Protein AF-A0A1E3QE65-F1 (afdb_monomer_lite)

Secondary structure (DSSP, 8-state):
---HHHHHHHTTPPPP-HHHHHHHHHH----S-SS--HHHHHHHHHHHHHHHHHGGG----------------------------------------------------------TTSHHHHHHHHHHHHH-HHHHHHHHHHHHHHHHHHHHHHHHHHHHHHHHHHHHHHHHHHHHHHHHHHHHHHHHHHHHHHHHHHHHHHH---

Organism: NCBI:txid675824

Structure (mmCIF, N/CA/C/O backbone):
data_AF-A0A1E3QE65-F1
#
_entry.id   AF-A0A1E3QE65-F1
#
loop_
_atom_site.group_PDB
_atom_site.id
_atom_site.type_symbol
_atom_site.label_atom_id
_atom_site.label_alt_id
_atom_site.label_comp_id
_atom_site.label_asym_id
_atom_site.label_entity_id
_atom_site.label_seq_id
_atom_site.pdbx_PDB_ins_code
_atom_site.Cartn_x
_atom_site.Cartn_y
_atom_site.Cartn_z
_atom_site.occupancy
_atom_site.B_iso_or_equiv
_atom_site.auth_seq_id
_atom_site.auth_comp_id
_atom_site.auth_asym_id
_atom_site.auth_atom_id
_atom_site.pdbx_PDB_model_num
ATOM 1 N N . MET A 1 1 ? 22.624 -41.142 11.643 1.00 70.62 1 MET A N 1
ATOM 2 C CA . MET A 1 1 ? 21.583 -40.101 11.526 1.00 70.62 1 MET A CA 1
ATOM 3 C C . MET A 1 1 ? 20.412 -40.546 12.375 1.00 70.62 1 MET A C 1
ATOM 5 O O . MET A 1 1 ? 19.988 -41.681 12.196 1.00 70.62 1 MET A O 1
ATOM 9 N N . LEU A 1 2 ? 19.967 -39.717 13.322 1.00 75.19 2 LEU A N 1
ATOM 10 C CA . LEU A 1 2 ? 18.725 -39.966 14.063 1.00 75.19 2 LEU A CA 1
ATOM 11 C C . LEU A 1 2 ? 17.540 -39.867 13.097 1.00 75.19 2 LEU A C 1
ATOM 13 O O . LEU A 1 2 ? 17.583 -39.082 12.146 1.00 75.19 2 LEU A O 1
ATOM 17 N N . SER A 1 3 ? 16.492 -40.654 13.325 1.00 88.56 3 SER A N 1
ATOM 18 C CA . SER A 1 3 ? 15.228 -40.473 12.607 1.00 88.56 3 SER A CA 1
ATOM 19 C C . SER A 1 3 ? 14.601 -39.131 13.001 1.00 88.56 3 SER A C 1
ATOM 21 O O . SER A 1 3 ? 14.705 -38.711 14.153 1.00 88.56 3 SER A O 1
ATOM 23 N N . TYR A 1 4 ? 13.910 -38.454 12.078 1.00 90.00 4 TYR A N 1
ATOM 24 C CA . TYR A 1 4 ? 13.270 -37.157 12.355 1.00 90.00 4 TYR A CA 1
ATOM 25 C C . TYR A 1 4 ? 12.358 -37.204 13.593 1.00 90.00 4 TYR A C 1
ATOM 27 O O . TYR A 1 4 ? 12.364 -36.292 14.415 1.00 90.00 4 TYR A O 1
ATOM 35 N N . ASN A 1 5 ? 11.626 -38.307 13.778 1.00 91.81 5 ASN A N 1
ATOM 36 C CA . ASN A 1 5 ? 10.745 -38.474 14.933 1.00 91.81 5 ASN A CA 1
ATOM 37 C C . ASN A 1 5 ? 11.509 -38.653 16.255 1.00 91.81 5 ASN A C 1
ATOM 39 O O . ASN A 1 5 ? 11.024 -38.197 17.286 1.00 91.81 5 ASN A O 1
ATOM 43 N N . GLU A 1 6 ? 12.695 -39.267 16.237 1.00 92.38 6 GLU A N 1
ATOM 44 C CA . GLU A 1 6 ? 13.554 -39.372 17.427 1.00 92.38 6 GLU A CA 1
ATOM 45 C C . GLU A 1 6 ? 14.066 -37.989 17.837 1.00 92.38 6 GLU A C 1
ATOM 47 O O . GLU A 1 6 ? 13.957 -37.617 19.003 1.00 92.38 6 GLU A O 1
ATOM 52 N N . TYR A 1 7 ? 14.505 -37.186 16.861 1.00 93.00 7 TYR A N 1
ATOM 53 C CA . TYR A 1 7 ? 14.883 -35.789 17.080 1.00 93.00 7 TYR A CA 1
ATOM 54 C C . TYR A 1 7 ? 13.725 -34.958 17.657 1.00 93.00 7 TYR A C 1
ATOM 56 O O . TYR A 1 7 ? 13.926 -34.175 18.586 1.00 93.00 7 TYR A O 1
ATOM 64 N N . CYS A 1 8 ? 12.501 -35.124 17.143 1.00 90.81 8 CYS A N 1
ATOM 65 C CA . CYS A 1 8 ? 11.336 -34.409 17.665 1.00 90.81 8 CYS A CA 1
ATOM 66 C C . CYS A 1 8 ? 11.077 -34.740 19.138 1.00 90.81 8 CY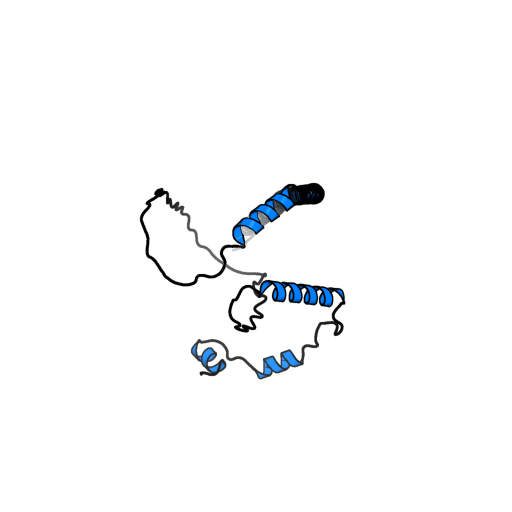S A C 1
ATOM 68 O O . CYS A 1 8 ? 10.881 -33.821 19.931 1.00 90.81 8 CYS A O 1
ATOM 70 N N . ILE A 1 9 ? 11.136 -36.023 19.508 1.00 91.75 9 ILE A N 1
ATOM 71 C CA . ILE A 1 9 ? 10.934 -36.469 20.893 1.00 91.75 9 ILE A CA 1
ATOM 72 C C . ILE A 1 9 ? 12.019 -35.892 21.811 1.00 91.75 9 ILE A C 1
ATOM 74 O O . ILE A 1 9 ? 11.696 -35.372 22.878 1.00 91.75 9 ILE A O 1
ATOM 78 N N . GLU A 1 10 ? 13.285 -35.919 21.385 1.00 93.38 10 GLU A N 1
ATOM 79 C CA . GLU A 1 10 ? 14.416 -35.376 22.152 1.00 93.38 10 GLU A CA 1
ATOM 80 C C . GLU A 1 10 ? 14.290 -33.863 22.404 1.00 93.38 10 GLU A C 1
ATOM 82 O O . GLU A 1 10 ? 14.685 -33.369 23.457 1.00 93.38 10 GLU A O 1
ATOM 87 N N . ASN A 1 11 ? 13.661 -33.130 21.482 1.00 93.94 11 ASN A N 1
ATOM 88 C CA . ASN A 1 11 ? 13.456 -31.682 21.581 1.00 93.94 11 ASN A CA 1
ATOM 89 C C . ASN A 1 11 ? 12.070 -31.289 22.127 1.00 93.94 11 ASN A C 1
ATOM 91 O O . ASN A 1 11 ? 11.652 -30.141 21.970 1.00 93.94 11 ASN A O 1
ATOM 95 N N . GLY A 1 12 ? 11.325 -32.223 22.733 1.00 92.38 12 GLY A N 1
ATOM 96 C CA . GLY A 1 12 ? 10.005 -31.946 23.316 1.00 92.38 12 GLY A CA 1
ATOM 97 C C . GLY A 1 12 ? 8.927 -31.569 22.291 1.00 92.38 12 GLY A C 1
ATOM 98 O O . GLY A 1 12 ? 7.913 -30.969 22.647 1.00 92.38 12 GLY A O 1
ATOM 99 N N . ARG A 1 13 ? 9.135 -31.902 21.013 1.00 92.69 13 ARG A N 1
ATOM 100 C CA . ARG A 1 13 ? 8.167 -31.711 19.928 1.00 92.69 13 ARG A CA 1
ATOM 101 C C . ARG A 1 13 ? 7.339 -32.980 19.731 1.00 92.69 13 ARG A C 1
ATOM 103 O O . ARG A 1 13 ? 7.802 -34.095 19.963 1.00 92.69 13 ARG A O 1
ATOM 110 N N . ALA A 1 14 ? 6.106 -32.820 19.258 1.00 90.81 14 ALA A N 1
ATOM 111 C CA . ALA A 1 14 ? 5.259 -33.957 18.912 1.00 90.81 14 ALA A CA 1
ATOM 112 C C . ALA A 1 14 ? 5.860 -34.760 17.742 1.00 90.81 14 ALA A C 1
ATOM 114 O O . ALA A 1 14 ? 6.360 -34.188 16.772 1.00 90.81 14 ALA A O 1
ATOM 115 N N . SER A 1 15 ? 5.786 -36.091 17.829 1.00 92.31 15 SER A N 1
ATOM 116 C CA . SER A 1 15 ? 6.186 -36.990 16.740 1.00 92.31 15 SER A CA 1
ATOM 117 C C . SER A 1 15 ? 5.264 -36.819 15.529 1.00 92.31 15 SER A C 1
ATOM 119 O O . SER A 1 15 ? 4.054 -36.626 15.674 1.00 92.31 15 SER A O 1
ATOM 121 N N . ARG A 1 16 ? 5.827 -36.898 14.321 1.00 91.75 16 ARG A N 1
ATOM 122 C CA . ARG A 1 16 ? 5.101 -36.689 13.068 1.00 91.75 16 ARG A CA 1
ATOM 123 C C . ARG A 1 16 ? 4.447 -37.997 12.611 1.00 91.75 16 ARG A C 1
ATOM 125 O O . ARG A 1 16 ? 5.131 -38.991 12.358 1.00 91.75 16 ARG A O 1
ATOM 132 N N . ASP A 1 17 ? 3.120 -37.988 12.459 1.00 92.75 17 ASP A N 1
ATOM 133 C CA . ASP A 1 17 ? 2.362 -39.121 11.913 1.00 92.75 17 ASP A CA 1
ATOM 134 C C . ASP A 1 17 ? 2.485 -39.175 10.381 1.00 92.75 17 ASP A C 1
ATOM 136 O O . ASP A 1 17 ? 1.739 -38.538 9.630 1.00 92.75 17 ASP A O 1
ATOM 140 N N . VAL A 1 18 ? 3.450 -39.965 9.913 1.00 91.31 18 VAL A N 1
ATOM 141 C CA . VAL A 1 18 ? 3.716 -40.176 8.483 1.00 91.31 18 VAL A CA 1
ATOM 142 C C . VAL A 1 18 ? 2.508 -40.795 7.771 1.00 91.31 18 VAL A C 1
ATOM 144 O O . VAL A 1 18 ? 2.236 -40.458 6.617 1.00 91.31 18 VAL A O 1
ATOM 147 N N . ALA A 1 19 ? 1.753 -41.671 8.443 1.00 89.00 19 ALA A N 1
ATOM 148 C CA . ALA A 1 19 ? 0.582 -42.309 7.851 1.00 89.00 19 ALA A CA 1
ATOM 149 C C . ALA A 1 19 ? -0.562 -41.303 7.673 1.00 89.00 19 ALA A C 1
ATOM 151 O O . ALA A 1 19 ? -1.211 -41.290 6.624 1.00 89.00 19 ALA A O 1
ATOM 152 N N . GLY A 1 20 ? -0.769 -40.426 8.658 1.00 89.75 20 GLY A N 1
ATOM 153 C CA . GLY A 1 20 ? -1.717 -39.317 8.584 1.00 89.75 20 GLY A CA 1
ATOM 154 C C . GLY A 1 20 ? -1.387 -38.336 7.459 1.00 89.75 20 GLY A C 1
ATOM 155 O O . GLY A 1 20 ? -2.272 -37.968 6.687 1.00 89.75 20 GLY A O 1
ATOM 156 N N . ILE A 1 21 ? -0.113 -37.974 7.298 1.00 88.88 21 ILE A N 1
ATOM 157 C CA . ILE A 1 21 ? 0.335 -37.085 6.213 1.00 88.88 21 ILE A CA 1
ATOM 158 C C . ILE A 1 21 ? 0.123 -37.732 4.852 1.00 88.88 21 ILE A C 1
ATOM 160 O O . ILE A 1 21 ? -0.454 -37.105 3.968 1.00 88.88 21 ILE A O 1
ATOM 164 N N . ARG A 1 22 ? 0.525 -38.996 4.686 1.00 90.94 22 ARG A N 1
ATOM 165 C CA . ARG A 1 22 ? 0.323 -39.717 3.425 1.00 90.94 22 ARG A CA 1
ATOM 166 C C . ARG A 1 22 ? -1.162 -39.834 3.083 1.00 90.94 22 ARG A C 1
ATOM 168 O O . ARG A 1 22 ? -1.534 -39.688 1.925 1.00 90.94 22 ARG A O 1
ATOM 175 N N . ARG A 1 23 ? -2.022 -40.054 4.083 1.00 90.75 23 ARG A N 1
ATOM 176 C CA . ARG A 1 23 ? -3.477 -40.095 3.893 1.00 90.75 23 ARG A CA 1
ATOM 177 C C . ARG A 1 23 ? -4.031 -38.741 3.448 1.00 90.75 23 ARG A C 1
ATOM 179 O O . ARG A 1 23 ? -4.814 -38.719 2.509 1.00 90.75 23 ARG A O 1
ATOM 186 N N . LYS A 1 24 ? -3.607 -37.640 4.083 1.00 89.31 24 LYS A N 1
ATOM 187 C CA . LYS A 1 24 ? -4.000 -36.276 3.691 1.00 89.31 24 LYS A CA 1
ATOM 188 C C . LYS A 1 24 ? -3.543 -35.950 2.271 1.00 89.31 24 LYS A C 1
ATOM 190 O O . LYS A 1 24 ? -4.356 -35.516 1.468 1.00 89.31 24 LYS A O 1
ATOM 195 N N . PHE A 1 25 ? -2.285 -36.240 1.947 1.00 89.62 25 PHE A N 1
ATOM 196 C CA . PHE A 1 25 ? -1.727 -36.018 0.615 1.00 89.62 25 PHE A CA 1
ATOM 197 C C . PHE A 1 25 ? -2.495 -36.794 -0.462 1.00 89.62 25 PHE A C 1
ATOM 199 O O . PHE A 1 25 ? -2.915 -36.217 -1.453 1.00 89.62 25 PHE A O 1
ATOM 206 N N . ASN A 1 26 ? -2.776 -38.077 -0.222 1.00 87.44 26 ASN A N 1
ATOM 207 C CA . ASN A 1 26 ? -3.539 -38.899 -1.164 1.00 87.44 26 ASN A CA 1
ATOM 208 C C . ASN A 1 26 ? -5.026 -38.514 -1.255 1.00 87.44 26 ASN A C 1
ATOM 210 O O . ASN A 1 26 ? -5.691 -38.927 -2.199 1.00 87.44 26 ASN A O 1
ATOM 214 N N . SER A 1 27 ? -5.566 -37.797 -0.264 1.00 87.31 27 SER A N 1
ATOM 215 C CA . SER A 1 27 ? -6.953 -37.311 -0.284 1.00 87.31 27 SER A CA 1
ATOM 216 C C . SER A 1 27 ? -7.120 -35.966 -0.985 1.00 87.31 27 SER A C 1
ATOM 218 O O . SER A 1 27 ? -8.249 -35.573 -1.262 1.00 87.31 27 SER A O 1
ATOM 220 N N . LEU A 1 28 ? -6.022 -35.253 -1.243 1.00 85.06 28 LEU A N 1
ATOM 221 C CA . LEU A 1 28 ? -6.062 -34.010 -1.996 1.00 85.06 28 LEU A CA 1
ATOM 222 C C . LEU A 1 28 ? -6.128 -34.356 -3.480 1.00 85.06 28 LEU A C 1
ATOM 224 O O . LEU A 1 28 ? -5.181 -34.889 -4.058 1.00 85.06 28 LEU A O 1
ATOM 228 N N . GLU A 1 29 ? -7.265 -34.055 -4.096 1.00 80.31 29 GLU A N 1
ATOM 229 C CA . GLU A 1 29 ? -7.333 -33.973 -5.547 1.00 80.31 29 GLU A CA 1
ATOM 230 C C . GLU A 1 29 ? -6.478 -32.778 -5.996 1.00 80.31 29 GLU A C 1
ATOM 232 O O . GLU A 1 29 ? -6.471 -31.752 -5.308 1.00 80.31 29 GLU A O 1
ATOM 237 N N . PRO A 1 30 ? -5.732 -32.875 -7.109 1.00 80.12 30 PRO A N 1
ATOM 238 C CA . PRO A 1 30 ? -4.992 -31.735 -7.626 1.00 80.12 30 PRO A CA 1
ATOM 239 C C . PRO A 1 30 ? -5.983 -30.598 -7.885 1.00 80.12 30 PRO A C 1
ATOM 241 O O . PRO A 1 30 ? -6.807 -30.686 -8.790 1.00 80.12 30 PRO A O 1
ATOM 244 N N . THR A 1 31 ? -5.915 -29.524 -7.101 1.00 76.75 31 THR A N 1
ATOM 245 C CA . THR A 1 31 ? -6.847 -28.384 -7.179 1.00 76.75 31 THR A CA 1
ATOM 246 C C . THR A 1 31 ? -6.655 -27.536 -8.448 1.00 76.75 31 THR A C 1
ATOM 248 O O . THR A 1 31 ? -7.169 -26.425 -8.545 1.00 76.75 31 THR A O 1
ATOM 251 N N . GLY A 1 32 ? -5.881 -28.028 -9.417 1.00 78.56 32 GLY A N 1
ATOM 252 C CA . GLY A 1 32 ? -5.520 -27.330 -10.641 1.00 78.56 32 GLY A CA 1
ATOM 253 C C . GLY A 1 32 ? -6.120 -27.987 -11.877 1.00 78.56 32 GLY A C 1
ATOM 254 O O . GLY A 1 32 ? -6.244 -29.208 -11.959 1.00 78.56 32 GLY A O 1
ATOM 255 N N . ASP A 1 33 ? -6.444 -27.162 -12.871 1.00 75.31 33 ASP A N 1
ATOM 256 C CA . ASP A 1 33 ? -6.704 -27.631 -14.230 1.00 75.31 33 ASP A CA 1
ATOM 257 C C . ASP A 1 33 ? -5.462 -28.404 -14.729 1.00 75.31 33 ASP A C 1
ATOM 259 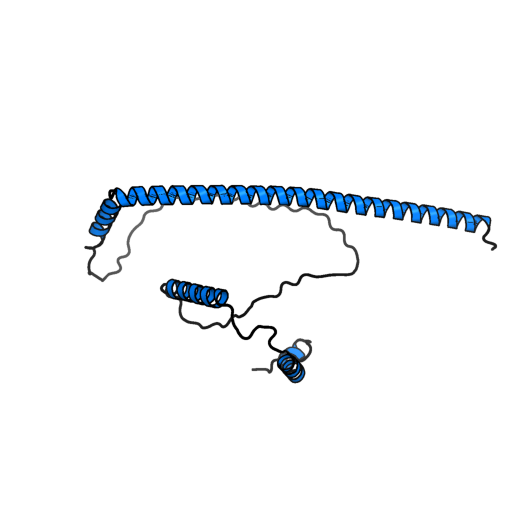O O . ASP A 1 33 ? -4.352 -27.857 -14.685 1.00 75.31 33 ASP A O 1
ATOM 263 N N . PRO A 1 34 ? -5.596 -29.662 -15.201 1.00 76.50 34 PRO A N 1
ATOM 264 C CA . PRO A 1 34 ? -4.469 -30.411 -15.766 1.00 76.50 34 PRO A CA 1
ATOM 265 C C . PRO A 1 34 ? -3.859 -29.707 -16.986 1.00 76.50 34 PRO A C 1
ATOM 267 O O . PRO A 1 34 ? -2.726 -29.986 -17.390 1.00 76.50 34 PRO A O 1
ATOM 270 N N . THR A 1 35 ? -4.606 -28.788 -17.592 1.00 87.38 35 THR A N 1
ATOM 271 C CA . THR A 1 35 ? -4.182 -28.017 -18.746 1.00 87.38 35 THR A CA 1
ATOM 272 C C . THR A 1 35 ? -3.577 -26.697 -18.294 1.00 87.38 35 THR A C 1
ATOM 274 O O . THR A 1 35 ? -4.265 -25.718 -18.029 1.00 87.38 35 THR A O 1
ATOM 277 N N . CYS A 1 36 ? -2.247 -26.637 -18.266 1.00 85.62 36 CYS A N 1
ATOM 278 C CA . CYS A 1 36 ? -1.536 -25.387 -18.014 1.00 85.62 36 CYS A CA 1
ATOM 279 C C . CYS A 1 36 ? -1.878 -24.337 -19.105 1.00 85.62 36 CYS A C 1
ATOM 281 O O . CYS A 1 36 ? -1.645 -24.620 -20.293 1.00 85.62 36 CYS A O 1
ATOM 283 N N . PRO A 1 37 ? -2.396 -23.143 -18.739 1.00 92.31 37 PRO A N 1
ATOM 284 C CA . PRO A 1 37 ? -2.755 -22.098 -19.693 1.00 92.31 37 PRO A CA 1
ATOM 285 C C . PRO A 1 37 ? -1.576 -21.696 -20.594 1.00 92.31 37 PRO A C 1
ATOM 287 O O . PRO A 1 37 ? -0.425 -21.666 -20.144 1.00 92.31 37 PRO A O 1
ATOM 290 N N . PRO A 1 38 ? -1.825 -21.333 -21.866 1.00 91.19 38 PRO A N 1
ATOM 291 C CA . PRO A 1 38 ? -0.761 -21.006 -22.819 1.00 91.19 38 PRO A CA 1
ATOM 292 C C . PRO A 1 38 ? 0.065 -19.781 -22.399 1.00 91.19 38 PRO A C 1
ATOM 294 O O . PRO A 1 38 ? 1.223 -19.647 -22.788 1.00 91.19 38 PRO A O 1
ATOM 297 N N . GLU A 1 39 ? -0.505 -18.882 -21.598 1.00 89.88 39 GLU A N 1
ATOM 298 C CA . GLU A 1 39 ? 0.202 -17.735 -21.022 1.00 89.88 39 GLU A CA 1
ATOM 299 C C . GLU A 1 39 ? 1.248 -18.167 -19.994 1.00 89.88 39 GLU A C 1
ATOM 301 O O . GLU A 1 39 ? 2.394 -17.734 -20.076 1.00 89.88 39 GLU A O 1
ATOM 306 N N . VAL A 1 40 ? 0.896 -19.099 -19.104 1.00 90.31 40 VAL A N 1
ATOM 307 C CA . VAL A 1 40 ? 1.803 -19.633 -18.080 1.00 90.31 40 VAL A CA 1
ATOM 308 C C . VAL A 1 40 ? 2.945 -20.422 -18.722 1.00 90.31 40 VAL A C 1
ATOM 310 O O . VAL A 1 40 ? 4.099 -20.266 -18.327 1.00 90.31 40 VAL A O 1
ATOM 313 N N . LYS A 1 41 ? 2.660 -21.210 -19.771 1.00 92.94 41 LYS A N 1
ATOM 314 C CA . LYS A 1 41 ? 3.702 -21.917 -20.539 1.00 92.94 41 LYS A CA 1
ATOM 315 C C . LYS A 1 41 ? 4.710 -20.951 -21.159 1.00 92.94 41 LYS A C 1
ATOM 317 O O . LYS A 1 41 ? 5.911 -21.148 -20.999 1.00 92.94 41 LYS A O 1
ATOM 322 N N . ARG A 1 42 ? 4.221 -19.891 -21.815 1.00 92.31 42 ARG A N 1
ATOM 323 C CA . ARG A 1 42 ? 5.072 -18.858 -22.429 1.00 92.31 42 ARG A CA 1
ATOM 324 C C . ARG A 1 42 ? 5.892 -18.096 -21.391 1.00 92.31 42 ARG A C 1
ATOM 326 O O . ARG A 1 42 ? 7.069 -17.849 -21.623 1.00 92.31 42 ARG A O 1
ATOM 333 N N . ALA A 1 43 ? 5.296 -17.759 -20.249 1.00 92.44 43 ALA A N 1
ATOM 334 C CA . ALA A 1 43 ? 6.004 -17.099 -19.156 1.00 92.44 43 ALA A CA 1
ATOM 335 C C . ALA A 1 43 ? 7.134 -17.982 -18.605 1.00 92.44 43 ALA A C 1
ATOM 337 O O . ALA A 1 43 ? 8.265 -17.522 -18.496 1.00 92.44 43 ALA A O 1
ATOM 338 N N . LYS A 1 44 ? 6.861 -19.269 -18.346 1.00 92.44 44 LYS A N 1
ATOM 339 C CA . LYS A 1 44 ? 7.870 -20.218 -17.852 1.00 92.44 44 LYS A CA 1
ATOM 340 C C . LYS A 1 44 ? 9.005 -20.433 -18.856 1.00 92.44 44 LYS A C 1
ATOM 342 O O . LYS A 1 44 ? 10.166 -20.515 -18.466 1.00 92.44 44 LYS A O 1
ATOM 347 N N . GLU A 1 45 ? 8.684 -20.492 -20.146 1.00 95.25 45 GLU A N 1
ATOM 348 C CA . GLU A 1 45 ? 9.682 -20.581 -21.214 1.00 95.25 45 GLU A CA 1
ATOM 349 C C . GLU A 1 45 ? 10.562 -19.325 -21.285 1.00 95.25 45 GLU A C 1
ATOM 351 O O . GLU A 1 45 ? 11.784 -19.442 -21.372 1.00 95.25 45 GLU A O 1
ATOM 356 N N . ALA A 1 46 ? 9.967 -18.134 -21.169 1.00 92.00 46 ALA A N 1
ATOM 357 C CA . ALA A 1 46 ? 10.707 -16.877 -21.103 1.00 92.00 46 ALA A CA 1
ATOM 358 C C . ALA A 1 46 ? 11.624 -16.808 -19.872 1.00 92.00 46 ALA A C 1
ATOM 360 O O . ALA A 1 46 ? 12.794 -16.461 -20.013 1.00 92.00 46 ALA A O 1
ATOM 361 N N . SER A 1 47 ? 11.134 -17.196 -18.691 1.00 88.69 47 SER A N 1
ATOM 362 C CA . SER A 1 47 ? 11.949 -17.282 -17.474 1.00 88.69 47 SER A CA 1
ATOM 363 C C . SER A 1 47 ? 13.140 -18.218 -17.654 1.00 88.69 47 SER A C 1
ATOM 365 O O . SER A 1 47 ? 14.253 -17.834 -17.315 1.00 88.69 47 SER A O 1
ATOM 367 N N . ARG A 1 48 ? 12.941 -19.398 -18.258 1.00 89.69 48 ARG A N 1
ATOM 368 C CA . ARG A 1 48 ? 14.038 -20.340 -18.529 1.00 89.69 48 ARG A CA 1
ATOM 369 C C . ARG A 1 48 ? 15.099 -19.736 -19.448 1.00 89.69 48 ARG A C 1
ATOM 371 O O . ARG A 1 48 ? 16.279 -19.862 -19.154 1.00 89.69 48 ARG A O 1
ATOM 378 N N . MET A 1 49 ? 14.689 -19.062 -20.525 1.00 89.88 49 MET A N 1
ATOM 379 C CA . MET A 1 49 ? 15.630 -18.395 -21.436 1.00 89.88 49 MET A CA 1
ATOM 380 C C . MET A 1 49 ? 16.427 -17.292 -20.733 1.00 89.88 49 MET A C 1
ATOM 382 O O . MET A 1 49 ? 17.607 -17.113 -21.020 1.00 89.88 49 MET A O 1
ATOM 386 N N . ILE A 1 50 ? 15.798 -16.563 -19.806 1.00 85.62 50 ILE A N 1
ATOM 387 C CA . ILE A 1 50 ? 16.482 -15.551 -18.998 1.00 85.62 50 ILE A CA 1
ATOM 388 C C . ILE A 1 50 ? 17.518 -16.220 -18.096 1.00 85.62 50 ILE A C 1
ATOM 390 O O . ILE A 1 50 ? 18.681 -15.839 -18.170 1.00 85.62 50 ILE A O 1
ATOM 394 N N . THR A 1 51 ? 17.137 -17.228 -17.308 1.00 81.88 51 THR A N 1
ATOM 395 C CA . THR A 1 51 ? 18.063 -17.932 -16.406 1.00 81.88 51 THR A CA 1
ATOM 396 C C . THR A 1 51 ? 19.246 -18.529 -17.169 1.00 81.88 51 THR A C 1
ATOM 398 O O . THR A 1 51 ? 20.389 -18.247 -16.830 1.00 81.88 51 THR A O 1
ATOM 401 N N . GLU A 1 52 ? 18.989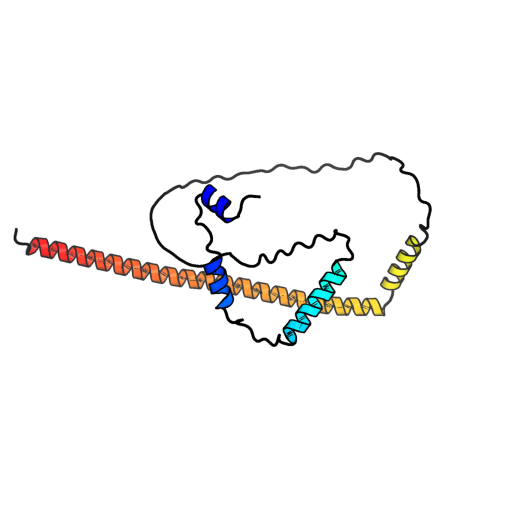 -19.223 -18.282 1.00 82.06 52 GLU A N 1
ATOM 402 C CA . GLU A 1 52 ? 20.037 -19.799 -19.138 1.00 82.06 52 GLU A CA 1
ATOM 403 C C . GLU A 1 52 ? 20.980 -18.726 -19.711 1.00 82.06 52 GLU A C 1
ATOM 405 O O . GLU A 1 52 ? 22.190 -18.923 -19.792 1.00 82.06 52 GLU A O 1
ATOM 410 N N . SER A 1 53 ? 20.446 -17.558 -20.082 1.00 76.12 53 SER A N 1
ATOM 411 C CA . SER A 1 53 ? 21.268 -16.447 -20.574 1.00 76.12 53 SER A CA 1
ATOM 412 C C . SER A 1 53 ? 22.085 -15.750 -19.478 1.00 76.12 53 SER A C 1
ATOM 414 O O . SER A 1 53 ? 23.114 -15.142 -19.776 1.00 76.12 53 SER A O 1
ATOM 416 N N . VAL A 1 54 ? 21.638 -15.828 -18.222 1.00 69.69 54 VAL A N 1
ATOM 417 C CA . VAL A 1 54 ? 22.280 -15.197 -17.059 1.00 69.69 54 VAL A CA 1
ATOM 418 C C . VAL A 1 54 ? 23.366 -16.102 -16.460 1.00 69.69 54 VAL A C 1
ATOM 420 O O . VAL A 1 54 ? 24.365 -15.585 -15.961 1.00 69.69 54 VAL A O 1
ATOM 423 N N . ASP A 1 55 ? 23.260 -17.422 -16.624 1.00 58.03 55 ASP A N 1
ATOM 424 C CA . ASP A 1 55 ? 24.237 -18.412 -16.138 1.00 58.03 55 ASP A CA 1
ATOM 425 C C . ASP A 1 55 ? 25.581 -18.440 -16.886 1.00 58.03 55 ASP A C 1
ATOM 427 O O . ASP A 1 55 ? 26.499 -19.178 -16.531 1.00 58.03 55 ASP A O 1
ATOM 431 N N . PHE A 1 56 ? 25.797 -17.555 -17.862 1.00 55.09 56 PHE A N 1
ATOM 432 C CA . PHE A 1 56 ? 27.109 -17.395 -18.505 1.00 55.09 56 PHE A CA 1
ATOM 433 C C . PHE A 1 56 ? 28.168 -16.709 -17.603 1.00 55.09 56 PHE A C 1
ATOM 435 O O . PHE A 1 56 ? 29.252 -16.339 -18.062 1.00 55.09 56 PHE A O 1
ATOM 442 N N . GLY A 1 57 ? 27.859 -16.533 -16.315 1.00 54.75 57 GLY A N 1
ATOM 443 C CA . GLY A 1 57 ? 28.669 -15.875 -15.294 1.00 54.75 57 GLY A CA 1
ATOM 444 C C . GLY A 1 57 ? 29.155 -16.783 -14.161 1.00 54.75 57 GLY A C 1
ATOM 445 O O . GLY A 1 57 ? 29.288 -16.288 -13.052 1.00 54.75 57 GLY A O 1
ATOM 446 N N . GLY A 1 58 ? 29.427 -18.068 -14.413 1.00 56.91 58 GLY A N 1
ATOM 447 C CA . GLY A 1 58 ? 30.347 -18.888 -13.608 1.00 56.91 58 GLY A CA 1
ATOM 448 C C . GLY A 1 58 ? 30.156 -18.850 -12.088 1.00 56.91 58 GLY A C 1
ATOM 449 O O . GLY A 1 58 ? 31.079 -18.462 -11.369 1.00 56.91 58 GLY A O 1
ATOM 450 N N . LEU A 1 59 ? 29.005 -19.307 -11.603 1.00 52.78 59 LEU A N 1
ATOM 451 C CA . LEU A 1 59 ? 28.908 -19.864 -10.259 1.00 52.78 59 LEU A CA 1
ATOM 452 C C . LEU A 1 59 ? 28.495 -21.323 -10.383 1.00 52.78 59 LEU A C 1
ATOM 454 O O . LEU A 1 59 ? 27.582 -21.669 -11.120 1.00 52.78 59 LEU A O 1
ATOM 458 N N . ASP A 1 60 ? 29.309 -22.141 -9.738 1.00 47.59 60 ASP A N 1
ATOM 459 C CA . ASP A 1 60 ? 29.312 -23.589 -9.780 1.00 47.59 60 ASP A CA 1
ATOM 460 C C . ASP A 1 60 ? 27.942 -24.158 -9.402 1.00 47.59 60 ASP A C 1
ATOM 462 O O . ASP A 1 60 ? 27.303 -23.722 -8.443 1.00 47.59 60 ASP A O 1
ATOM 466 N N . ASP A 1 61 ? 27.560 -25.140 -10.200 1.00 53.94 61 ASP A N 1
ATOM 467 C CA . ASP A 1 61 ? 26.372 -25.973 -10.165 1.00 53.94 61 ASP A CA 1
ATOM 468 C C . ASP A 1 61 ? 26.258 -26.679 -8.799 1.00 53.94 61 ASP A C 1
ATOM 470 O O . ASP A 1 61 ? 26.919 -27.683 -8.523 1.00 53.94 61 ASP A O 1
ATOM 474 N N . MET A 1 62 ? 25.449 -26.116 -7.905 1.00 51.16 62 MET A N 1
ATOM 475 C CA . MET A 1 62 ? 24.859 -26.843 -6.786 1.00 51.16 62 MET A CA 1
ATOM 476 C C . MET A 1 62 ? 23.354 -26.677 -6.937 1.00 51.16 62 MET A C 1
ATOM 478 O O . MET A 1 62 ? 22.800 -25.664 -6.518 1.00 51.16 62 MET A O 1
ATOM 482 N N . ASP A 1 63 ? 22.734 -27.664 -7.587 1.00 54.72 63 ASP A N 1
ATOM 483 C CA . ASP A 1 63 ? 21.304 -27.960 -7.498 1.00 54.72 63 ASP A CA 1
ATOM 484 C C . ASP A 1 63 ? 20.890 -27.931 -6.015 1.00 54.72 63 ASP A C 1
ATOM 486 O O . ASP A 1 63 ? 21.063 -28.911 -5.285 1.00 54.72 63 ASP A O 1
ATOM 490 N N . ASP A 1 64 ? 20.379 -26.790 -5.558 1.00 49.94 64 ASP A N 1
ATOM 491 C CA . ASP A 1 64 ? 19.657 -26.667 -4.298 1.00 49.94 64 ASP A CA 1
ATOM 492 C C . ASP A 1 64 ? 18.197 -26.405 -4.677 1.00 49.94 64 ASP A C 1
ATOM 494 O O . ASP A 1 64 ? 17.803 -25.292 -5.033 1.00 49.94 64 ASP A O 1
ATOM 498 N N . ASP A 1 65 ? 17.423 -27.493 -4.697 1.00 54.06 65 ASP A N 1
ATOM 499 C CA . ASP A 1 65 ? 15.959 -27.521 -4.768 1.00 54.06 65 ASP A CA 1
ATOM 500 C C . ASP A 1 65 ? 15.396 -26.801 -3.518 1.00 54.06 65 ASP A C 1
ATOM 502 O O . ASP A 1 65 ? 14.914 -27.428 -2.572 1.00 54.06 65 ASP A O 1
ATOM 506 N N . ASP A 1 66 ? 15.495 -25.471 -3.475 1.00 44.69 66 ASP A N 1
ATOM 507 C CA . ASP A 1 66 ? 14.908 -24.637 -2.423 1.00 44.69 66 ASP A CA 1
ATOM 508 C C . ASP A 1 66 ? 13.563 -24.063 -2.892 1.00 44.69 66 ASP A C 1
ATOM 510 O O . ASP A 1 66 ? 13.409 -22.878 -3.196 1.00 44.69 66 ASP A O 1
ATOM 514 N N . ASP A 1 67 ? 12.550 -24.933 -2.939 1.00 50.06 67 ASP A N 1
ATOM 515 C CA . ASP A 1 67 ? 11.131 -24.555 -2.980 1.00 50.06 67 ASP A CA 1
ATOM 516 C C . ASP A 1 67 ? 10.676 -24.017 -1.598 1.00 50.06 67 ASP A C 1
ATOM 518 O O . ASP A 1 67 ? 9.710 -24.489 -0.995 1.00 50.06 67 ASP A O 1
ATOM 522 N N . SER A 1 68 ? 11.368 -23.004 -1.069 1.00 46.97 68 SER A N 1
ATOM 523 C CA . SER A 1 68 ? 10.951 -22.251 0.119 1.00 46.97 68 SER A CA 1
ATOM 524 C C . SER A 1 68 ? 10.107 -21.041 -0.296 1.00 46.97 68 SER A C 1
ATOM 526 O O . SER A 1 68 ? 10.528 -19.885 -0.184 1.00 46.97 68 SER A O 1
ATOM 528 N N . TRP A 1 69 ? 8.880 -21.300 -0.748 1.00 45.44 69 TRP A N 1
ATOM 529 C CA . TRP A 1 69 ? 7.840 -20.275 -0.786 1.00 45.44 69 TRP A CA 1
ATOM 530 C C . TRP A 1 69 ? 6.804 -20.523 0.309 1.00 45.44 69 TRP A C 1
ATOM 532 O O . TRP A 1 69 ? 6.089 -21.520 0.295 1.00 45.44 69 TRP A O 1
ATOM 542 N N . ASP A 1 70 ? 6.707 -19.503 1.163 1.00 42.56 70 ASP A N 1
ATOM 543 C CA . ASP A 1 70 ? 5.494 -19.019 1.823 1.00 42.56 70 ASP A CA 1
ATOM 544 C C . ASP A 1 70 ? 5.215 -19.505 3.254 1.00 42.56 70 ASP A C 1
ATOM 546 O O . ASP A 1 70 ? 4.551 -20.512 3.472 1.00 42.56 70 ASP A O 1
ATOM 550 N N . GLU A 1 71 ? 5.660 -18.716 4.244 1.00 43.59 71 GLU A N 1
ATOM 551 C CA . GLU A 1 71 ? 4.903 -18.565 5.494 1.00 43.59 71 GLU A CA 1
ATOM 552 C C . GLU A 1 71 ? 5.313 -17.295 6.268 1.00 43.59 71 GLU A C 1
ATOM 554 O O . GLU A 1 71 ? 6.152 -17.313 7.169 1.00 43.59 71 GLU A O 1
ATOM 559 N N . GLN A 1 72 ? 4.687 -16.159 5.945 1.00 42.94 72 GLN A N 1
ATOM 560 C CA . GLN A 1 72 ? 4.400 -15.135 6.959 1.00 42.94 72 GLN A CA 1
ATOM 561 C C . GLN A 1 72 ? 2.900 -14.846 6.976 1.00 42.94 72 GLN A C 1
ATOM 563 O O . GLN A 1 72 ? 2.394 -13.920 6.355 1.00 42.94 72 GLN A O 1
ATOM 568 N N . HIS A 1 73 ? 2.239 -15.746 7.701 1.00 38.94 73 HIS A N 1
ATOM 569 C CA . HIS A 1 73 ? 1.019 -15.599 8.485 1.00 38.94 73 HIS A CA 1
ATOM 570 C C . HIS A 1 73 ? 0.546 -14.152 8.717 1.00 38.94 73 HIS A C 1
ATOM 572 O O . HIS A 1 73 ? 1.158 -13.398 9.475 1.00 38.94 73 HIS A O 1
ATOM 578 N N . ASP A 1 74 ? -0.631 -13.847 8.178 1.00 44.19 74 ASP A N 1
ATOM 579 C CA . ASP A 1 74 ? -1.597 -12.942 8.794 1.00 44.19 74 ASP A CA 1
ATOM 580 C C . ASP A 1 74 ? -2.732 -13.818 9.337 1.00 44.19 74 ASP A C 1
ATOM 582 O O . ASP A 1 74 ? -3.295 -14.584 8.565 1.00 44.19 74 ASP A O 1
ATOM 586 N N . GLU A 1 75 ? -3.012 -13.749 10.648 1.00 46.25 75 GLU A N 1
ATOM 587 C CA . GLU A 1 75 ? -4.344 -13.440 11.213 1.00 46.25 75 GLU A CA 1
ATOM 588 C C . GLU A 1 75 ? -4.550 -13.892 12.684 1.00 46.25 75 GLU A C 1
ATOM 590 O O . GLU A 1 75 ? -4.487 -15.077 12.984 1.00 46.25 75 GLU A O 1
ATOM 595 N N . HIS A 1 76 ? -4.836 -12.900 13.559 1.00 38.91 76 HIS A N 1
ATOM 596 C CA . HIS A 1 76 ? -5.770 -12.881 14.719 1.00 38.91 76 HIS A CA 1
ATOM 597 C C . HIS A 1 76 ? -5.671 -13.973 15.832 1.00 38.91 76 HIS A C 1
ATOM 599 O O . HIS A 1 76 ? -5.493 -15.145 15.561 1.00 38.91 76 HIS A O 1
ATOM 605 N N . ALA A 1 77 ? -5.882 -13.764 17.140 1.00 41.00 77 ALA A N 1
ATOM 606 C CA . ALA A 1 77 ? -6.235 -12.659 18.035 1.00 41.00 77 ALA A CA 1
ATOM 607 C C . ALA A 1 77 ? -6.095 -13.170 19.506 1.00 41.00 77 ALA A C 1
ATOM 609 O O . ALA A 1 77 ? -5.853 -14.354 19.728 1.00 41.00 77 ALA A O 1
ATOM 610 N N . GLU A 1 78 ? -6.372 -12.282 20.474 1.00 44.09 78 GLU A N 1
ATOM 611 C CA . GLU A 1 78 ? -6.697 -12.516 21.903 1.00 44.09 78 GLU A CA 1
ATOM 612 C C . GLU A 1 78 ? -5.553 -12.503 22.954 1.00 44.09 78 GLU A C 1
ATOM 614 O O . GLU A 1 78 ? -4.828 -13.474 23.141 1.00 44.09 78 GLU A O 1
ATOM 619 N N . GLY A 1 79 ? -5.531 -11.439 23.777 1.00 34.06 79 GLY A N 1
ATOM 620 C CA . GLY A 1 79 ? -5.613 -11.625 25.236 1.00 34.06 79 GLY A CA 1
ATOM 621 C C . GLY A 1 79 ? -4.414 -11.295 26.145 1.00 34.06 79 GLY A C 1
ATOM 622 O O . GLY A 1 79 ? -3.663 -12.189 26.510 1.00 34.06 79 GLY A O 1
ATOM 623 N N . LEU A 1 80 ? -4.445 -10.064 26.680 1.00 41.66 80 LEU A N 1
ATOM 624 C CA . LEU A 1 80 ? -4.167 -9.664 28.079 1.00 41.66 80 LEU A CA 1
ATOM 625 C C . LEU A 1 80 ? -2.764 -9.178 28.527 1.00 41.66 80 LEU A C 1
ATOM 627 O O . LEU A 1 80 ? -1.769 -9.893 28.507 1.00 41.66 80 LEU A O 1
ATOM 631 N N . ASP A 1 81 ? -2.843 -7.954 29.066 1.00 38.06 81 ASP A N 1
ATOM 632 C CA . ASP A 1 81 ? -2.208 -7.373 30.256 1.00 38.06 81 ASP A CA 1
ATOM 633 C C . ASP A 1 81 ? -0.785 -6.781 30.208 1.00 38.06 81 ASP A C 1
ATOM 635 O O . ASP A 1 81 ? 0.222 -7.462 30.055 1.00 38.06 81 ASP A O 1
ATOM 639 N N . ASP A 1 82 ? -0.793 -5.452 30.407 1.00 44.00 82 ASP A N 1
ATOM 640 C CA . ASP A 1 82 ? 0.127 -4.589 31.152 1.00 44.00 82 ASP A CA 1
ATOM 641 C C . ASP A 1 82 ? 1.630 -4.874 31.075 1.00 44.00 82 ASP A C 1
ATOM 643 O O . ASP A 1 82 ? 2.111 -5.862 31.609 1.00 44.00 82 ASP A O 1
ATOM 647 N N . LEU A 1 83 ? 2.391 -3.896 30.562 1.00 44.81 83 LEU A N 1
ATOM 648 C CA . LEU A 1 83 ? 3.497 -3.271 31.299 1.00 44.81 83 LEU A CA 1
ATOM 649 C C . LEU A 1 83 ? 3.964 -1.980 30.593 1.00 44.81 83 LEU A C 1
ATOM 651 O O . LEU A 1 83 ? 4.425 -1.974 29.452 1.00 44.81 83 LEU A O 1
ATOM 655 N N . ASP A 1 84 ? 3.828 -0.883 31.335 1.00 41.97 84 ASP A N 1
ATOM 656 C CA . ASP A 1 84 ? 4.505 0.405 31.189 1.00 41.97 84 ASP A CA 1
ATOM 657 C C . ASP A 1 84 ? 6.025 0.241 31.029 1.00 41.97 84 ASP A C 1
ATOM 659 O O . ASP A 1 84 ? 6.643 -0.466 31.819 1.00 41.97 84 ASP A O 1
ATOM 663 N N . MET A 1 85 ? 6.624 0.936 30.058 1.00 41.81 85 MET A N 1
ATOM 664 C CA . MET A 1 85 ? 7.993 1.454 30.169 1.00 41.81 85 MET A CA 1
ATOM 665 C C . MET A 1 85 ? 8.223 2.559 29.128 1.00 41.81 85 MET A C 1
ATOM 667 O O . MET A 1 85 ? 8.561 2.332 27.965 1.00 41.81 85 MET A O 1
ATOM 671 N N . SER A 1 86 ? 8.078 3.801 29.584 1.00 45.16 86 SER A N 1
ATOM 672 C CA . SER A 1 86 ? 8.800 4.942 29.018 1.00 45.16 86 SER A CA 1
ATOM 673 C C . SER A 1 86 ? 10.313 4.743 29.154 1.00 45.16 86 SER A C 1
ATOM 675 O O . SER A 1 86 ? 10.785 4.566 30.269 1.00 45.16 86 SER A O 1
ATOM 677 N N . ALA A 1 87 ? 11.079 4.899 28.069 1.00 36.88 87 ALA A N 1
ATOM 678 C CA . ALA A 1 87 ? 12.293 5.732 28.048 1.00 36.88 87 ALA A CA 1
ATOM 679 C C . ALA A 1 87 ? 13.029 5.672 26.698 1.00 36.88 87 ALA A C 1
ATOM 681 O O . ALA A 1 87 ? 13.586 4.662 26.284 1.00 36.88 87 ALA A O 1
ATOM 682 N N . SER A 1 88 ? 13.075 6.843 26.068 1.00 40.66 88 SER A N 1
ATOM 683 C CA . SER A 1 88 ? 14.215 7.441 25.367 1.00 40.66 88 SER A CA 1
ATOM 684 C C . SER A 1 88 ? 15.566 6.714 25.496 1.00 40.66 88 SER A C 1
ATOM 686 O O . SER A 1 88 ? 16.099 6.596 26.596 1.00 40.66 88 SER A O 1
ATOM 688 N N . SER A 1 89 ? 16.217 6.410 24.369 1.00 38.47 89 SER A N 1
ATOM 689 C CA . SER A 1 89 ? 17.670 6.584 24.281 1.00 38.47 89 SER A CA 1
ATOM 690 C C . SER A 1 89 ? 18.134 6.748 22.836 1.00 38.47 89 SER A C 1
ATOM 692 O O . SER A 1 89 ? 18.000 5.871 21.990 1.00 38.47 89 SER A O 1
ATOM 694 N N . ARG A 1 90 ? 18.666 7.940 22.577 1.00 43.28 90 ARG A N 1
ATOM 695 C CA . ARG A 1 90 ? 19.391 8.338 21.375 1.00 43.28 90 ARG A CA 1
ATOM 696 C C . ARG A 1 90 ? 20.816 7.786 21.447 1.00 43.28 90 ARG A C 1
ATOM 698 O O . ARG A 1 90 ? 21.481 7.954 22.466 1.00 43.28 90 ARG A O 1
ATOM 705 N N . HIS A 1 91 ? 21.326 7.263 20.339 1.00 39.81 91 HIS A N 1
ATOM 706 C CA . HIS A 1 91 ? 22.762 7.098 20.078 1.00 39.81 91 HIS A CA 1
ATOM 707 C C . HIS A 1 91 ? 22.934 7.467 18.593 1.00 39.81 91 HIS A C 1
ATOM 709 O O . HIS A 1 91 ? 22.365 6.806 17.736 1.00 39.81 91 HIS A O 1
ATOM 715 N N . SER A 1 92 ? 23.438 8.638 18.193 1.00 37.22 92 SER A N 1
ATOM 716 C CA . SER A 1 92 ? 24.787 9.188 18.383 1.00 37.22 92 SER A CA 1
ATOM 717 C C . SER A 1 92 ? 25.892 8.215 17.970 1.00 37.22 92 SER A C 1
ATOM 719 O O . SER A 1 92 ? 26.457 7.526 18.811 1.00 37.22 92 SER A O 1
ATOM 721 N N . SER A 1 93 ? 26.258 8.234 16.688 1.00 39.47 93 SER A N 1
ATOM 722 C CA . SER A 1 93 ? 27.655 8.056 16.277 1.00 39.47 93 SER A CA 1
ATOM 723 C C . SER A 1 93 ? 27.943 8.886 15.023 1.00 39.47 93 SER A C 1
ATOM 725 O O . SER A 1 93 ? 27.742 8.491 13.881 1.00 39.47 93 SER A O 1
ATOM 727 N N . THR A 1 94 ? 28.396 10.109 15.269 1.00 36.59 94 THR A N 1
ATOM 728 C CA . THR A 1 94 ? 29.320 10.814 14.386 1.00 36.59 94 THR A CA 1
ATOM 729 C C . THR A 1 94 ? 30.685 10.156 14.536 1.00 36.59 94 THR A C 1
ATOM 731 O O . THR A 1 94 ? 31.177 10.118 15.657 1.00 36.59 94 THR A O 1
ATOM 734 N N . HIS A 1 95 ? 31.319 9.704 13.459 1.00 35.84 95 HIS A N 1
ATOM 735 C CA . HIS A 1 95 ? 32.768 9.842 13.318 1.00 35.84 95 HIS A CA 1
ATOM 736 C C . HIS A 1 95 ? 33.159 9.841 11.839 1.00 35.84 95 HIS A C 1
ATOM 738 O O . HIS A 1 95 ? 32.793 8.975 11.051 1.00 35.84 95 HIS A O 1
ATOM 744 N N . SER A 1 96 ? 33.852 10.919 11.512 1.00 36.38 96 SER A N 1
ATOM 745 C CA . SER A 1 96 ? 34.503 11.294 10.274 1.00 36.38 96 SER A CA 1
ATOM 746 C C . SER A 1 96 ? 35.531 10.266 9.789 1.00 36.38 96 SER A C 1
ATOM 748 O O . SER A 1 96 ? 36.085 9.524 10.588 1.00 36.38 96 SER A O 1
ATOM 750 N N . GLU A 1 97 ? 35.828 10.313 8.489 1.00 31.64 97 GLU A N 1
ATOM 751 C CA . GLU A 1 97 ? 37.141 10.660 7.907 1.00 31.64 97 GLU A CA 1
ATOM 752 C C . GLU A 1 97 ? 37.509 9.797 6.697 1.00 31.64 97 GLU A C 1
ATOM 754 O O . GLU A 1 97 ? 37.729 8.591 6.768 1.00 31.64 97 GLU A O 1
ATOM 759 N N . ALA A 1 98 ? 37.636 10.484 5.563 1.00 43.28 98 ALA A N 1
ATOM 760 C CA . ALA A 1 98 ? 38.450 10.041 4.449 1.00 43.28 98 ALA A CA 1
ATOM 761 C C . ALA A 1 98 ? 39.924 9.948 4.877 1.00 43.28 98 ALA A C 1
ATOM 763 O O . ALA A 1 98 ? 40.381 10.757 5.688 1.00 43.28 98 ALA A O 1
ATOM 764 N N . PRO A 1 99 ? 40.714 9.105 4.198 1.00 45.44 99 PRO A N 1
ATOM 765 C CA . PRO A 1 99 ? 42.033 9.575 3.821 1.00 45.44 99 PRO A CA 1
ATOM 766 C C . PRO A 1 99 ? 42.369 9.329 2.354 1.00 45.44 99 PRO A C 1
ATOM 768 O O . PRO A 1 99 ? 42.009 8.344 1.712 1.00 45.44 99 PRO A O 1
ATOM 771 N N . ALA A 1 100 ? 43.111 10.310 1.863 1.00 36.22 100 ALA A N 1
ATOM 772 C CA . ALA A 1 100 ? 43.683 10.416 0.548 1.00 36.22 100 ALA A CA 1
ATOM 773 C C . ALA A 1 100 ? 44.771 9.367 0.266 1.00 36.22 100 ALA A C 1
ATOM 775 O O . ALA A 1 100 ? 45.517 8.940 1.144 1.00 36.22 100 ALA A O 1
ATOM 776 N N . ALA A 1 101 ? 44.879 9.057 -1.025 1.00 42.53 101 ALA A N 1
ATOM 777 C CA . ALA A 1 101 ? 46.088 8.795 -1.796 1.00 42.53 101 ALA A CA 1
ATOM 778 C C . ALA A 1 101 ? 47.385 8.458 -1.032 1.00 42.53 101 ALA A C 1
ATOM 780 O O . ALA A 1 101 ? 48.043 9.333 -0.469 1.00 42.53 101 ALA A O 1
ATOM 781 N N . LYS A 1 102 ? 47.886 7.237 -1.253 1.00 43.09 102 LYS A N 1
ATOM 782 C CA . LYS A 1 102 ? 49.328 6.980 -1.333 1.00 43.09 102 LYS A CA 1
ATOM 783 C C . LYS A 1 102 ? 49.657 6.078 -2.519 1.00 43.09 102 LYS A C 1
ATOM 785 O O . LYS A 1 102 ? 49.220 4.940 -2.621 1.00 43.09 102 LYS A O 1
ATOM 790 N N . ARG A 1 103 ? 50.450 6.660 -3.418 1.00 37.34 103 ARG A N 1
ATOM 791 C CA . ARG A 1 103 ? 51.239 6.000 -4.458 1.00 37.34 103 ARG A CA 1
ATOM 792 C C . ARG A 1 103 ? 52.271 5.069 -3.812 1.00 37.34 103 ARG A C 1
ATOM 794 O O . ARG A 1 103 ? 52.886 5.468 -2.826 1.00 37.34 103 ARG A O 1
ATOM 801 N N . GLY A 1 104 ? 52.554 3.932 -4.449 1.00 32.91 104 GLY A N 1
ATOM 802 C CA . GLY A 1 104 ? 53.809 3.209 -4.219 1.00 32.91 104 GLY A CA 1
ATOM 803 C C . GLY A 1 104 ? 53.860 1.760 -4.707 1.00 32.91 104 GLY A C 1
ATOM 804 O O . GLY A 1 104 ? 53.628 0.858 -3.925 1.00 32.91 104 GLY A O 1
ATOM 805 N N . ALA A 1 105 ? 54.245 1.593 -5.976 1.00 33.69 105 ALA A N 1
ATOM 806 C CA . ALA A 1 105 ? 55.177 0.582 -6.500 1.00 33.69 105 ALA A CA 1
ATOM 807 C C . ALA A 1 105 ? 54.910 -0.940 -6.343 1.00 33.69 105 ALA A C 1
ATOM 809 O O . ALA A 1 105 ? 55.189 -1.543 -5.319 1.00 33.69 105 ALA A O 1
ATOM 810 N N . SER A 1 106 ? 54.569 -1.539 -7.495 1.00 40.16 106 SER A N 1
ATOM 811 C CA . SER A 1 106 ? 55.267 -2.657 -8.164 1.00 40.16 106 SER A CA 1
ATOM 812 C C . SER A 1 106 ? 55.557 -3.953 -7.392 1.00 40.16 106 SER A C 1
ATOM 814 O O . SER A 1 106 ? 56.576 -4.049 -6.716 1.00 40.16 106 SER A O 1
ATOM 816 N N . GLU A 1 107 ? 54.840 -5.023 -7.754 1.00 35.66 107 GLU A N 1
ATOM 817 C CA . GLU A 1 107 ? 55.439 -6.359 -7.848 1.00 35.66 107 GLU A CA 1
ATOM 818 C C . GLU A 1 107 ? 55.024 -7.055 -9.153 1.00 35.66 107 GLU A C 1
ATOM 820 O O . GLU A 1 107 ? 53.885 -6.980 -9.615 1.00 35.66 107 GLU A O 1
ATOM 825 N N . VAL A 1 108 ? 56.030 -7.634 -9.800 1.00 43.72 108 VAL A N 1
ATOM 826 C CA . VAL A 1 108 ? 56.065 -8.079 -11.190 1.00 43.72 108 VAL A CA 1
ATOM 827 C C . VAL A 1 108 ? 55.707 -9.563 -11.234 1.00 43.72 108 VAL A C 1
ATOM 829 O O . VAL A 1 108 ? 56.527 -10.406 -10.893 1.00 43.72 108 VAL A O 1
ATOM 832 N N . GLY A 1 109 ? 54.493 -9.886 -11.684 1.00 36.38 109 GLY A N 1
ATOM 833 C CA . GLY A 1 109 ? 54.070 -11.250 -12.015 1.00 36.38 109 GLY A CA 1
ATOM 834 C C . GLY A 1 109 ? 54.164 -11.497 -13.520 1.00 36.38 109 GLY A C 1
ATOM 835 O O . GLY A 1 109 ? 53.487 -10.846 -14.312 1.00 36.38 109 GLY A O 1
ATOM 836 N N . ALA A 1 110 ? 55.050 -12.401 -13.922 1.00 38.53 110 ALA A N 1
ATOM 837 C CA . ALA A 1 110 ? 55.390 -12.686 -15.308 1.00 38.53 110 ALA A CA 1
ATOM 838 C C . ALA A 1 110 ? 54.348 -13.559 -16.048 1.00 38.53 110 ALA A C 1
ATOM 840 O O . ALA A 1 110 ? 53.662 -14.375 -15.445 1.00 38.53 110 ALA A O 1
ATOM 841 N N . VAL A 1 111 ? 54.376 -13.457 -17.389 1.00 42.25 111 VAL A N 1
ATOM 842 C CA . VAL A 1 111 ? 53.845 -14.410 -18.397 1.00 42.25 111 VAL A CA 1
ATOM 843 C C . VAL A 1 111 ? 52.312 -14.391 -18.574 1.00 42.25 111 VAL A C 1
ATOM 845 O O . VAL A 1 111 ? 51.560 -15.043 -17.872 1.00 42.25 111 VAL A O 1
ATOM 848 N N . SER A 1 112 ? 51.771 -13.704 -19.586 1.00 43.00 112 SER A N 1
ATOM 849 C CA . SER A 1 112 ? 51.713 -14.270 -20.942 1.00 43.00 112 SER A CA 1
ATOM 850 C C . SER A 1 112 ? 51.606 -13.194 -22.027 1.00 43.00 112 SER A C 1
ATOM 852 O O . SER A 1 112 ? 50.650 -12.428 -22.108 1.00 43.00 112 SER A O 1
ATOM 854 N N . LYS A 1 113 ? 52.585 -13.178 -22.936 1.00 52.91 113 LYS A N 1
ATOM 855 C CA . LYS A 1 113 ? 52.534 -12.418 -24.189 1.00 52.91 113 LYS A CA 1
ATOM 856 C C . LYS A 1 113 ? 51.556 -13.104 -25.149 1.00 52.91 113 LYS A C 1
ATOM 858 O O . LYS A 1 113 ? 51.945 -14.072 -25.793 1.00 52.91 113 LYS A O 1
ATOM 863 N N . LYS A 1 114 ? 50.329 -12.592 -25.298 1.00 51.03 114 LYS A N 1
ATOM 864 C CA . LYS A 1 114 ? 49.507 -12.776 -26.513 1.00 51.03 114 LYS A CA 1
ATOM 865 C C . LYS A 1 114 ? 48.410 -11.696 -26.621 1.00 51.03 114 LYS A C 1
ATOM 867 O O . LYS A 1 114 ? 47.392 -11.758 -25.956 1.00 51.03 114 LYS A O 1
ATOM 872 N N . LYS A 1 115 ? 48.644 -10.764 -27.559 1.00 55.59 115 LYS A N 1
ATOM 873 C CA . LYS A 1 115 ? 47.679 -9.917 -28.300 1.00 55.59 115 LYS A CA 1
ATOM 874 C C . LYS A 1 115 ? 46.944 -8.764 -27.572 1.00 55.59 115 LYS A C 1
ATOM 876 O O . LYS A 1 115 ? 45.726 -8.678 -27.628 1.00 55.59 115 LYS A O 1
ATOM 881 N N . ASN A 1 116 ? 47.679 -7.726 -27.163 1.00 51.09 116 ASN A N 1
ATOM 882 C CA . ASN A 1 116 ? 47.126 -6.372 -26.924 1.00 51.09 116 ASN A CA 1
ATOM 883 C C . ASN A 1 116 ? 46.941 -5.554 -28.227 1.00 51.09 116 ASN A C 1
ATOM 885 O O . ASN A 1 116 ? 47.207 -4.357 -28.260 1.00 51.09 116 ASN A O 1
ATOM 889 N N . LYS A 1 117 ? 46.540 -6.193 -29.339 1.00 49.88 117 LYS A N 1
ATOM 890 C CA . LYS A 1 117 ? 46.304 -5.508 -30.632 1.00 49.88 117 LYS A CA 1
ATOM 891 C C . LYS A 1 117 ? 44.811 -5.282 -30.931 1.00 49.88 117 LYS A C 1
ATOM 893 O O . LYS A 1 117 ? 44.481 -4.790 -31.999 1.00 49.88 117 LYS A O 1
ATOM 898 N N . ALA A 1 118 ? 43.920 -5.633 -29.999 1.00 54.50 118 ALA A N 1
ATOM 899 C CA . ALA A 1 118 ? 42.471 -5.435 -30.126 1.00 54.50 118 ALA A CA 1
ATOM 900 C C . ALA A 1 118 ? 41.960 -4.163 -29.416 1.00 54.50 118 ALA A C 1
ATOM 902 O O . ALA A 1 118 ? 40.891 -3.660 -29.744 1.00 54.50 118 ALA A O 1
ATOM 903 N N . THR A 1 119 ? 42.729 -3.602 -28.478 1.00 58.56 119 THR A N 1
ATOM 904 C CA . THR A 1 119 ? 42.265 -2.526 -27.584 1.00 58.56 119 THR A CA 1
ATOM 905 C C . THR A 1 119 ? 42.143 -1.161 -28.271 1.00 58.56 119 THR A C 1
ATOM 907 O O . THR A 1 119 ? 41.269 -0.381 -27.921 1.00 58.56 119 THR A O 1
ATOM 910 N N . VAL A 1 120 ? 42.980 -0.868 -29.275 1.00 60.22 120 VAL A N 1
ATOM 911 C CA . VAL A 1 120 ? 42.919 0.406 -30.024 1.00 60.22 120 VAL A CA 1
ATOM 912 C C . VAL A 1 120 ? 41.820 0.383 -31.091 1.00 60.22 120 VAL A C 1
ATOM 914 O O . VAL A 1 120 ? 41.171 1.400 -31.322 1.00 60.22 120 VAL A O 1
ATOM 917 N N . ASN A 1 121 ? 41.555 -0.783 -31.687 1.00 64.81 121 ASN A N 1
ATOM 918 C CA . ASN A 1 121 ? 40.496 -0.926 -32.686 1.00 64.81 121 ASN A CA 1
ATOM 919 C C . ASN A 1 121 ? 39.108 -0.763 -32.049 1.00 64.81 121 ASN A C 1
ATOM 921 O O . ASN A 1 121 ? 38.298 -0.012 -32.572 1.00 64.81 121 ASN A O 1
ATOM 925 N N . GLY A 1 122 ? 38.876 -1.327 -30.856 1.00 73.56 122 GLY A N 1
ATOM 926 C CA . GLY A 1 122 ? 37.588 -1.182 -30.163 1.00 73.56 122 GLY A CA 1
ATOM 927 C C . GLY A 1 122 ? 37.235 0.258 -29.760 1.00 73.56 122 GLY A C 1
ATOM 928 O O . GLY A 1 122 ? 36.060 0.626 -29.755 1.00 73.56 122 GLY A O 1
ATOM 929 N N . VAL A 1 123 ? 38.232 1.102 -29.465 1.00 81.56 123 VAL A N 1
ATOM 930 C CA . VAL A 1 123 ? 38.001 2.532 -29.180 1.00 81.56 123 VAL A CA 1
ATOM 931 C C . VAL A 1 123 ? 37.601 3.277 -30.451 1.00 81.56 123 VAL A C 1
ATOM 933 O O . VAL A 1 123 ? 36.664 4.071 -30.412 1.00 81.56 123 VAL A O 1
ATOM 936 N N . MET A 1 124 ? 38.263 2.998 -31.578 1.00 83.12 124 MET A N 1
ATOM 937 C CA . MET A 1 124 ? 37.910 3.600 -32.868 1.00 83.12 124 MET A CA 1
ATOM 938 C C . MET A 1 124 ? 36.540 3.134 -33.366 1.00 83.12 124 MET A C 1
ATOM 940 O O . MET A 1 124 ? 35.775 3.957 -33.857 1.00 83.12 124 MET A O 1
ATOM 944 N N . ASP A 1 125 ? 36.189 1.864 -33.161 1.00 81.19 125 ASP A N 1
ATOM 945 C CA . ASP A 1 125 ? 34.869 1.323 -33.500 1.00 81.19 125 ASP A CA 1
ATOM 946 C C . ASP A 1 125 ? 33.764 1.929 -32.617 1.00 81.19 125 ASP A C 1
ATOM 948 O O . ASP A 1 125 ? 32.678 2.249 -33.101 1.00 81.19 125 ASP A O 1
ATOM 952 N N . SER A 1 126 ? 34.051 2.176 -31.333 1.00 80.25 126 SER A N 1
ATOM 953 C CA . SER A 1 126 ? 33.140 2.889 -30.425 1.00 80.25 126 SER A CA 1
ATOM 954 C C . SER A 1 126 ? 32.969 4.356 -30.825 1.00 80.25 126 SER A C 1
ATOM 956 O O . SER A 1 126 ? 31.858 4.882 -30.773 1.00 80.25 126 SER A O 1
ATOM 958 N N . LEU A 1 127 ? 34.049 5.013 -31.265 1.00 83.69 127 LEU A N 1
ATOM 959 C CA . LEU A 1 127 ? 33.996 6.374 -31.799 1.00 83.69 127 LEU A CA 1
ATOM 960 C C . LEU A 1 127 ? 33.192 6.425 -33.105 1.00 83.69 127 LEU A C 1
ATOM 962 O O . LEU A 1 127 ? 32.355 7.307 -33.271 1.00 83.69 127 LEU A O 1
ATOM 966 N N . ALA A 1 128 ? 33.402 5.461 -34.004 1.00 84.00 128 ALA A N 1
ATOM 967 C CA . ALA A 1 128 ? 32.658 5.343 -35.253 1.00 84.00 128 ALA A CA 1
ATOM 968 C C . ALA A 1 128 ? 31.164 5.116 -34.988 1.00 84.00 128 ALA A C 1
ATOM 970 O O . ALA A 1 128 ? 30.332 5.799 -35.573 1.00 84.00 128 ALA A O 1
ATOM 971 N N . ALA A 1 129 ? 30.811 4.244 -34.038 1.00 78.88 129 ALA A N 1
ATOM 972 C CA . ALA A 1 129 ? 29.426 4.036 -33.611 1.00 78.88 129 ALA A CA 1
ATOM 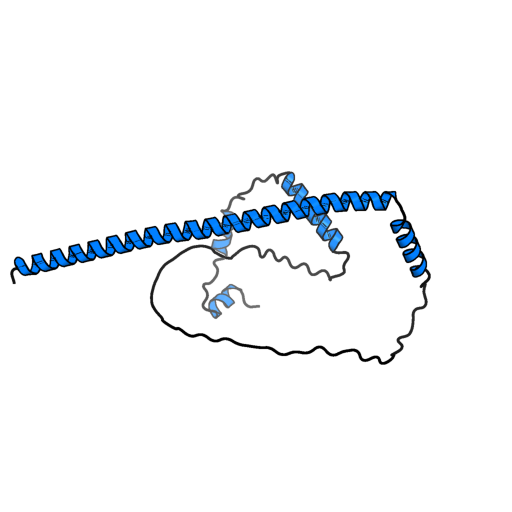973 C C . ALA A 1 129 ? 28.819 5.249 -32.882 1.00 78.88 129 ALA A C 1
ATOM 975 O O . ALA A 1 129 ? 27.601 5.421 -32.864 1.00 78.88 129 ALA A O 1
ATOM 976 N N . PHE A 1 130 ? 29.642 6.091 -32.253 1.00 80.44 130 PHE A N 1
ATOM 977 C CA . PHE A 1 130 ? 29.188 7.335 -31.638 1.00 80.44 130 PHE A CA 1
ATOM 978 C C . PHE A 1 130 ? 28.901 8.427 -32.678 1.00 80.44 130 PHE A C 1
ATOM 980 O O . PHE A 1 130 ? 27.940 9.174 -32.512 1.00 80.44 130 PHE A O 1
ATOM 987 N N . LEU A 1 131 ? 29.708 8.490 -33.740 1.00 88.50 131 LEU A N 1
ATOM 988 C CA . LEU A 1 131 ? 29.571 9.444 -34.845 1.00 88.50 131 LEU A CA 1
ATOM 989 C C . LEU A 1 131 ? 28.551 9.012 -35.913 1.00 88.50 131 LEU A C 1
ATOM 991 O O . LEU A 1 131 ? 28.160 9.832 -36.739 1.00 88.50 131 LEU A O 1
ATOM 995 N N . ASP A 1 132 ? 28.122 7.751 -35.891 1.00 89.94 132 ASP A N 1
ATOM 996 C CA . ASP A 1 132 ? 27.060 7.204 -36.735 1.00 89.94 132 ASP A CA 1
ATOM 997 C C . ASP A 1 132 ? 25.718 7.909 -36.443 1.00 89.94 132 ASP A C 1
ATOM 999 O O . ASP A 1 132 ? 25.163 7.803 -35.342 1.00 89.94 132 ASP A O 1
ATOM 1003 N N . VAL A 1 133 ? 25.231 8.676 -37.424 1.00 89.06 133 VAL A N 1
ATOM 1004 C CA . VAL A 1 133 ? 24.051 9.548 -37.298 1.00 89.06 133 VAL A CA 1
ATOM 1005 C C . VAL A 1 133 ? 22.786 8.725 -37.066 1.00 89.06 133 VAL A C 1
ATOM 1007 O O . VAL A 1 133 ? 22.022 9.044 -36.159 1.00 89.06 133 VAL A O 1
ATOM 1010 N N . ASP A 1 134 ? 22.615 7.608 -37.774 1.00 90.56 134 ASP A N 1
ATOM 1011 C CA . ASP A 1 134 ? 21.416 6.771 -37.646 1.00 90.56 134 ASP A CA 1
ATOM 1012 C C . ASP A 1 134 ? 21.312 6.164 -36.238 1.00 90.56 134 ASP A C 1
ATOM 1014 O O . ASP A 1 134 ? 20.246 6.139 -35.619 1.00 90.56 134 ASP A O 1
ATOM 1018 N N . LYS A 1 135 ? 22.448 5.740 -35.666 1.00 88.75 135 LYS A N 1
ATOM 1019 C CA . LYS A 1 135 ? 22.506 5.238 -34.282 1.00 88.75 135 LYS A CA 1
ATOM 1020 C C . LYS A 1 135 ? 22.314 6.336 -33.246 1.00 88.75 135 LYS A C 1
ATOM 1022 O O . LYS A 1 135 ? 21.890 6.058 -32.123 1.00 88.75 135 LYS A O 1
ATOM 1027 N N . ARG A 1 136 ? 22.680 7.579 -33.561 1.00 88.88 136 ARG A N 1
ATOM 1028 C CA . ARG A 1 136 ? 22.406 8.724 -32.692 1.00 88.88 136 ARG A CA 1
ATOM 1029 C C . ARG A 1 136 ? 20.910 9.020 -32.6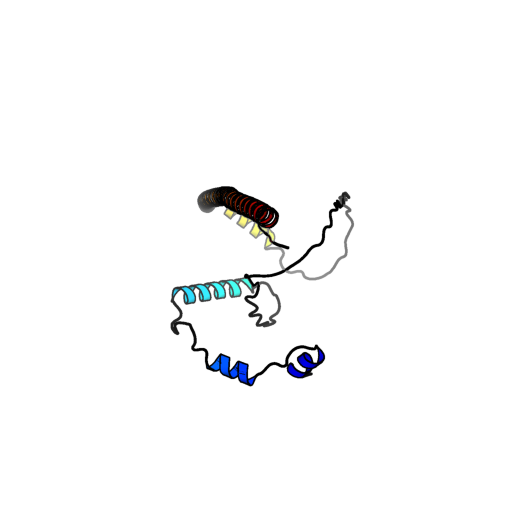52 1.00 88.88 136 ARG A C 1
ATOM 1031 O O . ARG A 1 136 ? 20.383 9.116 -31.548 1.00 88.88 136 ARG A O 1
ATOM 1038 N N . ASP A 1 137 ? 20.256 9.082 -33.804 1.00 91.62 137 ASP A N 1
ATOM 1039 C CA . ASP A 1 137 ? 18.820 9.343 -33.894 1.00 91.62 137 ASP A CA 1
ATOM 1040 C C . ASP A 1 137 ? 18.011 8.245 -33.195 1.00 91.62 137 ASP A C 1
ATOM 1042 O O . ASP A 1 137 ? 17.067 8.528 -32.461 1.00 91.62 137 ASP A O 1
ATOM 1046 N N . GLU A 1 138 ? 18.417 6.981 -33.343 1.00 91.56 138 GLU A N 1
ATOM 1047 C CA . GLU A 1 138 ? 17.763 5.871 -32.647 1.00 91.56 138 GLU A CA 1
ATOM 1048 C C . GLU A 1 138 ? 17.936 5.954 -31.123 1.00 91.56 138 GLU A C 1
ATOM 1050 O O . GLU A 1 138 ? 16.989 5.732 -30.365 1.00 91.56 138 GLU A O 1
ATOM 1055 N N . ARG A 1 139 ? 19.125 6.352 -30.647 1.00 90.00 139 ARG A N 1
ATOM 1056 C CA . ARG A 1 139 ? 19.341 6.621 -29.217 1.00 90.00 139 ARG A CA 1
ATOM 1057 C C . ARG A 1 139 ? 18.474 7.772 -28.724 1.00 90.00 139 ARG A C 1
ATOM 1059 O O . ARG A 1 139 ? 17.935 7.662 -27.627 1.00 90.00 139 ARG A O 1
ATOM 1066 N N . GLU A 1 140 ? 18.319 8.834 -29.506 1.00 93.19 140 GLU A N 1
ATOM 1067 C CA . GLU A 1 140 ? 17.477 9.979 -29.154 1.00 93.19 140 GLU A CA 1
ATOM 1068 C C . GLU A 1 140 ? 16.005 9.565 -29.034 1.00 93.19 140 GLU A C 1
ATOM 1070 O O . GLU A 1 140 ? 15.415 9.763 -27.972 1.00 93.19 140 GLU A O 1
ATOM 1075 N N . ARG A 1 141 ? 15.462 8.832 -30.016 1.00 93.56 141 ARG A N 1
ATOM 1076 C CA . ARG A 1 141 ? 14.107 8.251 -29.941 1.00 93.56 141 ARG A CA 1
ATOM 1077 C C . ARG A 1 141 ? 13.939 7.332 -28.733 1.00 93.56 141 ARG A C 1
ATOM 1079 O O . ARG A 1 141 ? 12.957 7.433 -27.998 1.00 93.56 141 ARG A O 1
ATOM 1086 N N . SER A 1 142 ? 14.911 6.453 -28.479 1.00 94.12 142 SER A N 1
ATOM 1087 C CA . SER A 1 142 ? 14.866 5.572 -27.305 1.00 94.12 142 SER A CA 1
ATOM 1088 C C . SER A 1 142 ? 14.892 6.367 -25.994 1.00 94.12 142 SER A C 1
ATOM 1090 O O . SER A 1 142 ? 14.178 6.037 -25.048 1.00 94.12 142 SER A O 1
ATOM 1092 N N . SER A 1 143 ? 15.663 7.456 -25.947 1.00 96.00 143 SER A N 1
ATOM 1093 C CA . SER A 1 143 ? 15.770 8.337 -24.789 1.00 96.00 143 SER A CA 1
ATOM 1094 C C . SER A 1 143 ? 14.463 9.082 -24.531 1.00 96.00 143 SER A C 1
ATOM 1096 O O . SER A 1 143 ? 14.065 9.212 -23.375 1.00 96.00 143 SER A O 1
ATOM 1098 N N . GLU A 1 144 ? 13.773 9.538 -25.577 1.00 96.81 144 GLU A N 1
ATOM 1099 C CA . GLU A 1 144 ? 12.452 10.167 -25.470 1.00 96.81 144 GLU A CA 1
ATOM 1100 C C . GLU A 1 144 ? 11.418 9.200 -24.889 1.00 96.81 144 GLU A C 1
ATOM 1102 O O . GLU A 1 144 ? 10.713 9.533 -23.934 1.00 96.81 144 GLU A O 1
ATOM 1107 N N . VAL A 1 145 ? 11.378 7.967 -25.400 1.00 96.75 145 VAL A N 1
ATOM 1108 C CA . VAL A 1 145 ? 10.483 6.919 -24.893 1.00 96.75 145 VAL A CA 1
ATOM 1109 C C . VAL A 1 145 ? 10.790 6.605 -23.425 1.00 96.75 145 VAL A C 1
ATOM 1111 O O . VAL A 1 145 ? 9.881 6.534 -22.596 1.00 96.75 145 VAL A O 1
ATOM 1114 N N . ILE A 1 146 ? 12.071 6.480 -23.066 1.00 97.25 146 ILE A N 1
ATOM 1115 C CA . ILE A 1 146 ? 12.500 6.274 -21.677 1.00 97.25 146 ILE A CA 1
ATOM 1116 C C . ILE A 1 146 ? 12.089 7.460 -20.794 1.00 97.25 146 ILE A C 1
ATOM 1118 O O . ILE A 1 146 ? 11.620 7.252 -19.674 1.00 97.25 146 ILE A O 1
ATOM 1122 N N . ALA A 1 147 ? 12.248 8.698 -21.266 1.00 97.94 147 ALA A N 1
ATOM 1123 C CA . ALA A 1 147 ? 11.866 9.897 -20.525 1.00 97.94 147 ALA A CA 1
ATOM 1124 C C . ALA A 1 147 ? 10.353 9.941 -20.264 1.00 97.94 147 ALA A C 1
ATOM 1126 O O . ALA A 1 147 ? 9.934 10.207 -19.135 1.00 97.94 147 ALA A O 1
ATOM 1127 N N . MET A 1 148 ? 9.545 9.592 -21.266 1.00 98.44 148 MET A N 1
ATOM 1128 C CA . MET A 1 148 ? 8.094 9.482 -21.133 1.00 98.44 148 MET A CA 1
ATOM 1129 C C . MET A 1 148 ? 7.700 8.435 -20.080 1.00 98.44 148 MET A C 1
ATOM 1131 O O . MET A 1 148 ? 6.926 8.743 -19.173 1.00 98.44 148 MET A O 1
ATOM 1135 N N . TYR A 1 149 ? 8.257 7.220 -20.137 1.00 98.00 149 TYR A N 1
ATOM 1136 C CA . TYR A 1 149 ? 7.954 6.191 -19.135 1.00 98.00 149 TYR A CA 1
ATOM 1137 C C . TYR A 1 149 ? 8.416 6.588 -17.730 1.00 98.00 149 TYR A C 1
ATOM 1139 O O . TYR A 1 149 ? 7.711 6.336 -16.754 1.00 98.00 149 TYR A O 1
ATOM 1147 N N . ARG A 1 150 ? 9.563 7.267 -17.598 1.00 98.12 150 ARG A N 1
ATOM 1148 C CA . ARG A 1 150 ? 10.015 7.818 -16.309 1.00 98.12 150 ARG A CA 1
ATOM 1149 C C . ARG A 1 150 ? 9.014 8.821 -15.741 1.00 98.12 150 ARG A C 1
ATOM 1151 O O . ARG A 1 150 ? 8.730 8.770 -14.547 1.00 98.12 150 ARG A O 1
ATOM 1158 N N . GLN A 1 151 ? 8.462 9.694 -16.582 1.00 98.56 151 GLN A N 1
ATOM 1159 C CA . GLN A 1 151 ? 7.439 10.652 -16.168 1.00 98.56 151 GLN A CA 1
ATOM 1160 C C . GLN A 1 151 ? 6.151 9.947 -15.722 1.00 98.56 151 GLN A C 1
ATOM 1162 O O . GLN A 1 151 ? 5.606 10.289 -14.674 1.00 98.56 151 GLN A O 1
ATOM 1167 N N . GLN A 1 152 ? 5.693 8.935 -16.466 1.00 98.38 152 GLN A N 1
ATOM 1168 C CA . GLN A 1 152 ? 4.524 8.132 -16.085 1.00 98.38 152 GLN A CA 1
ATOM 1169 C C . GLN A 1 152 ? 4.730 7.421 -14.742 1.00 98.38 152 GLN A C 1
ATOM 1171 O O . GLN A 1 152 ? 3.850 7.454 -13.886 1.00 98.38 152 GLN A O 1
ATOM 1176 N N . ILE A 1 153 ? 5.908 6.828 -14.523 1.00 98.38 153 ILE A N 1
ATOM 1177 C CA . ILE A 1 153 ? 6.255 6.186 -13.250 1.00 98.38 153 ILE A CA 1
ATOM 1178 C C . ILE A 1 153 ? 6.214 7.200 -12.104 1.00 98.38 153 ILE A C 1
ATOM 1180 O O . ILE A 1 153 ? 5.694 6.884 -11.035 1.00 98.38 153 ILE A O 1
ATOM 1184 N N . GLU A 1 154 ? 6.744 8.411 -12.295 1.00 98.62 154 GLU A N 1
ATOM 1185 C CA . GLU A 1 154 ? 6.723 9.415 -11.229 1.00 98.62 154 GLU A CA 1
ATOM 1186 C C . GLU A 1 154 ? 5.306 9.914 -10.927 1.00 98.62 154 GLU A C 1
ATOM 1188 O O . GLU A 1 154 ? 4.962 10.074 -9.755 1.00 98.62 154 GLU A O 1
ATOM 1193 N N . HIS A 1 155 ? 4.458 10.064 -11.947 1.00 98.50 155 HIS A N 1
ATOM 1194 C CA . HIS A 1 155 ? 3.042 10.379 -11.754 1.00 98.50 155 HIS A CA 1
ATOM 1195 C C . HIS A 1 155 ? 2.339 9.293 -10.932 1.00 98.50 155 HIS A C 1
ATOM 1197 O O . HIS A 1 155 ? 1.755 9.584 -9.892 1.00 98.50 155 HIS A O 1
ATOM 1203 N N . LEU A 1 156 ? 2.483 8.021 -11.319 1.00 98.50 156 LEU A N 1
ATOM 1204 C CA . LEU A 1 156 ? 1.892 6.900 -10.581 1.00 98.50 156 LEU A CA 1
ATOM 1205 C C . LEU A 1 156 ? 2.403 6.827 -9.136 1.00 98.50 156 LEU A C 1
ATOM 1207 O O . LEU A 1 156 ? 1.646 6.520 -8.215 1.00 98.50 156 LEU A O 1
ATOM 1211 N N . ARG A 1 157 ? 3.682 7.144 -8.904 1.00 98.38 157 ARG A N 1
ATOM 1212 C CA . ARG A 1 157 ? 4.245 7.230 -7.549 1.00 98.38 157 ARG A CA 1
ATOM 1213 C C . ARG A 1 157 ? 3.613 8.357 -6.747 1.00 98.38 157 ARG A C 1
ATOM 1215 O O . ARG A 1 157 ? 3.375 8.174 -5.553 1.00 98.38 157 ARG A O 1
ATOM 1222 N N . GLN A 1 158 ? 3.358 9.507 -7.364 1.00 98.62 158 GLN A N 1
ATOM 1223 C CA . GLN A 1 158 ? 2.654 10.607 -6.718 1.00 98.62 158 GLN A CA 1
ATOM 1224 C C . GLN A 1 158 ? 1.230 10.207 -6.336 1.00 98.62 158 GLN A C 1
ATOM 1226 O O . GLN A 1 158 ? 0.880 10.347 -5.163 1.00 98.62 158 GLN A O 1
ATOM 1231 N N . ASP A 1 159 ? 0.478 9.615 -7.259 1.00 98.50 159 ASP A N 1
ATOM 1232 C CA . ASP A 1 159 ? -0.887 9.145 -7.009 1.00 98.50 159 ASP A CA 1
ATOM 1233 C C . ASP A 1 159 ? -0.920 8.134 -5.856 1.00 98.50 159 ASP A C 1
ATOM 1235 O O . ASP A 1 159 ? -1.718 8.253 -4.927 1.00 98.50 159 ASP A O 1
ATOM 1239 N N . CYS A 1 160 ? 0.024 7.184 -5.834 1.00 98.44 160 CYS A N 1
ATOM 1240 C CA . CYS A 1 160 ? 0.168 6.234 -4.728 1.00 98.44 160 CYS A CA 1
ATOM 1241 C C . CYS A 1 160 ? 0.415 6.934 -3.382 1.00 98.44 160 CYS A C 1
ATOM 1243 O O . CYS A 1 160 ? -0.127 6.521 -2.353 1.00 98.44 160 CYS A O 1
ATOM 1245 N N . ARG A 1 161 ? 1.243 7.989 -3.356 1.00 98.62 161 ARG A N 1
ATOM 1246 C CA . ARG A 1 161 ? 1.506 8.769 -2.135 1.00 98.62 161 ARG A CA 1
ATOM 1247 C C . ARG A 1 161 ? 0.254 9.507 -1.670 1.00 98.62 161 ARG A C 1
ATOM 1249 O O . ARG A 1 161 ? -0.007 9.548 -0.469 1.00 98.62 161 ARG A O 1
ATOM 1256 N N . GLU A 1 162 ? -0.501 10.096 -2.587 1.00 98.62 162 GLU A N 1
ATOM 1257 C CA . GLU A 1 162 ? -1.734 10.824 -2.28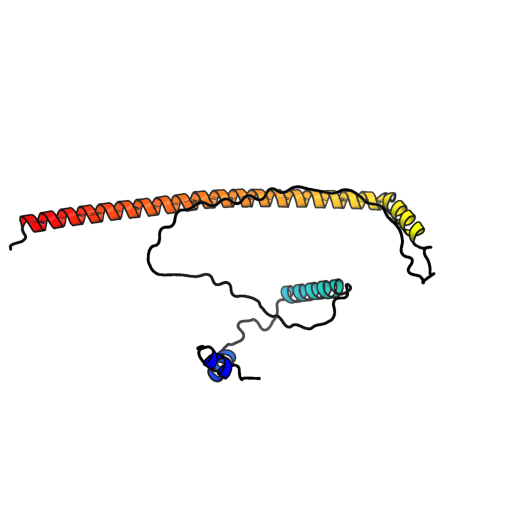0 1.00 98.62 162 GLU A CA 1
ATOM 1258 C C . GLU A 1 162 ? -2.833 9.885 -1.785 1.00 98.62 162 GLU A C 1
ATOM 1260 O O . GLU A 1 162 ? -3.434 10.144 -0.739 1.00 98.62 162 GLU A O 1
ATOM 1265 N N . LEU A 1 163 ? -3.011 8.741 -2.448 1.00 98.62 163 LEU A N 1
ATOM 1266 C CA . LEU A 1 163 ? -3.968 7.724 -2.033 1.00 98.62 163 LEU A CA 1
ATOM 1267 C C . LEU A 1 163 ? -3.648 7.206 -0.627 1.00 98.62 163 LEU A C 1
ATOM 1269 O O . LEU A 1 163 ? -4.535 7.173 0.223 1.00 98.62 163 LEU A O 1
ATOM 1273 N N . ARG A 1 164 ? -2.377 6.908 -0.325 1.00 98.62 164 ARG A N 1
ATOM 1274 C CA . ARG A 1 164 ? -1.957 6.504 1.030 1.00 98.62 164 ARG A CA 1
ATOM 1275 C C . ARG A 1 164 ? -2.259 7.570 2.079 1.00 98.62 164 ARG A C 1
ATOM 1277 O O . ARG A 1 164 ? -2.794 7.238 3.130 1.00 98.62 164 ARG A O 1
ATOM 1284 N N . LYS A 1 165 ? -1.978 8.847 1.795 1.00 98.69 165 LYS A N 1
ATOM 1285 C CA . LYS A 1 165 ? -2.326 9.952 2.707 1.00 98.69 165 LYS A CA 1
ATOM 1286 C C . LYS A 1 165 ? -3.833 10.019 2.950 1.00 98.69 165 LYS A C 1
ATOM 1288 O O . LYS A 1 165 ? -4.259 10.161 4.093 1.00 98.69 165 LYS A O 1
ATOM 1293 N N . SER A 1 166 ? -4.632 9.901 1.889 1.00 98.75 166 SER A N 1
ATOM 1294 C CA . SER A 1 166 ? -6.093 9.916 1.995 1.00 98.75 166 SER A CA 1
ATOM 1295 C C . SER A 1 166 ? -6.613 8.743 2.831 1.00 98.75 166 SER A C 1
ATOM 1297 O O . SER A 1 166 ? -7.458 8.944 3.702 1.00 98.75 166 SER A O 1
ATOM 1299 N N . TRP A 1 167 ? -6.031 7.553 2.647 1.00 98.38 167 TRP A N 1
ATOM 1300 C CA . TRP A 1 167 ? -6.351 6.359 3.419 1.00 98.38 167 TRP A CA 1
ATOM 1301 C C . TRP A 1 167 ? -6.032 6.543 4.901 1.00 98.38 167 TRP A C 1
ATOM 1303 O O . TRP A 1 167 ? -6.886 6.278 5.739 1.00 98.38 167 TRP A O 1
ATOM 1313 N N . THR A 1 168 ? -4.855 7.076 5.243 1.00 98.62 168 THR A N 1
ATOM 1314 C CA . THR A 1 168 ? -4.488 7.351 6.641 1.00 98.62 168 THR A CA 1
ATOM 1315 C C . THR A 1 168 ? -5.466 8.320 7.308 1.00 98.62 168 THR A C 1
ATOM 1317 O O . THR A 1 168 ? -5.868 8.103 8.448 1.00 98.62 168 THR A O 1
ATOM 1320 N N . ILE A 1 169 ? -5.887 9.374 6.603 1.00 98.62 169 ILE A N 1
ATOM 1321 C CA . ILE A 1 169 ? -6.868 10.338 7.125 1.00 98.62 169 ILE A CA 1
ATOM 1322 C C . ILE A 1 169 ? -8.238 9.676 7.315 1.00 98.62 169 ILE A C 1
ATOM 1324 O O . ILE A 1 169 ? -8.909 9.923 8.318 1.00 98.62 169 ILE A O 1
ATOM 1328 N N . PHE A 1 170 ? -8.665 8.853 6.356 1.00 98.69 170 PHE A N 1
ATOM 1329 C CA . PHE A 1 170 ? -9.929 8.130 6.437 1.00 98.69 170 PHE A CA 1
ATOM 1330 C C . PHE A 1 170 ? -9.935 7.131 7.600 1.00 98.69 170 PHE A C 1
ATOM 1332 O O . PHE A 1 170 ? -10.852 7.172 8.417 1.00 98.69 170 PHE A O 1
ATOM 1339 N N . ALA A 1 171 ? -8.887 6.316 7.731 1.00 98.56 171 ALA A N 1
ATOM 1340 C CA . ALA A 1 171 ? -8.719 5.376 8.835 1.00 98.56 171 ALA A CA 1
ATOM 1341 C C . ALA A 1 171 ? -8.768 6.095 10.193 1.00 98.56 171 ALA A C 1
ATOM 1343 O O . ALA A 1 171 ? -9.600 5.764 11.032 1.00 98.56 171 ALA A O 1
ATOM 1344 N N . ALA A 1 172 ? -8.004 7.181 10.357 1.00 98.50 172 ALA A N 1
ATOM 1345 C CA . ALA A 1 172 ? -8.016 7.974 11.588 1.00 98.50 172 ALA A CA 1
ATOM 1346 C C . ALA A 1 172 ? -9.402 8.566 11.915 1.00 98.50 172 ALA A C 1
ATOM 1348 O O . ALA A 1 172 ? -9.767 8.722 13.083 1.00 98.50 172 ALA A O 1
ATOM 1349 N N . ARG A 1 173 ? -10.198 8.910 10.893 1.00 98.75 173 ARG A N 1
ATOM 1350 C CA . ARG A 1 173 ? -11.575 9.382 11.086 1.00 98.75 173 ARG A CA 1
ATOM 1351 C C . ARG A 1 173 ? -12.480 8.267 11.604 1.00 98.75 173 ARG A C 1
ATOM 1353 O O . ARG A 1 173 ? -13.255 8.531 12.520 1.00 98.75 173 ARG A O 1
ATOM 1360 N N . ILE A 1 174 ? -12.391 7.075 11.021 1.00 98.56 174 ILE A N 1
ATOM 1361 C CA . ILE A 1 174 ? -13.164 5.902 11.444 1.00 98.56 174 ILE A CA 1
ATOM 1362 C C . ILE A 1 174 ? -12.797 5.517 12.880 1.00 98.56 174 ILE A C 1
ATOM 1364 O O . ILE A 1 174 ? -13.684 5.402 13.722 1.00 98.56 174 ILE A O 1
ATOM 1368 N N . ASP A 1 175 ? -11.505 5.462 13.203 1.00 98.50 175 ASP A N 1
ATOM 1369 C CA . ASP A 1 175 ? -11.041 5.201 14.568 1.00 98.50 175 ASP A CA 1
ATOM 1370 C C . ASP A 1 175 ? -11.574 6.247 15.552 1.00 98.50 175 ASP A C 1
ATOM 1372 O O . ASP A 1 175 ? -12.068 5.911 16.627 1.00 98.50 175 ASP A O 1
ATOM 1376 N N . SER A 1 176 ? -11.550 7.531 15.177 1.00 98.38 176 SER A N 1
ATOM 1377 C CA . SER A 1 176 ? -12.113 8.596 16.012 1.00 98.38 176 SER A CA 1
ATOM 1378 C C . SER A 1 176 ? -13.619 8.436 16.239 1.00 98.38 176 SER A C 1
ATOM 1380 O O . SER A 1 176 ? -14.093 8.774 17.323 1.00 98.38 176 SER A O 1
ATOM 1382 N N . GLN A 1 177 ? -14.376 7.936 15.257 1.00 98.56 177 GLN A N 1
ATOM 1383 C CA . GLN A 1 177 ? -15.802 7.644 15.431 1.00 98.56 177 GLN A CA 1
ATOM 1384 C C . GLN A 1 177 ? -16.015 6.485 16.401 1.00 98.56 177 GLN A C 1
ATOM 1386 O O . GLN A 1 177 ? -16.735 6.658 17.382 1.00 98.56 177 GLN A O 1
ATOM 1391 N N . PHE A 1 178 ? -15.316 5.366 16.208 1.00 98.62 178 PHE A N 1
ATOM 1392 C CA . PHE A 1 178 ? -15.416 4.222 17.114 1.00 98.62 178 PHE A CA 1
ATOM 1393 C C . PHE A 1 178 ? -15.029 4.578 18.551 1.00 98.62 178 PHE A C 1
ATOM 1395 O O . PHE A 1 178 ? -15.695 4.159 19.497 1.00 98.62 178 PHE A O 1
ATOM 1402 N N . GLN A 1 179 ? -13.988 5.392 18.742 1.00 98.19 179 GLN A N 1
ATOM 1403 C CA . GLN A 1 179 ? -13.597 5.850 20.076 1.00 98.19 179 GLN A CA 1
ATOM 1404 C C . GLN A 1 179 ? -14.665 6.738 20.726 1.00 98.19 179 GLN A C 1
ATOM 1406 O O . GLN A 1 179 ? -14.888 6.630 21.932 1.00 98.19 179 GLN A O 1
ATOM 1411 N N . ARG A 1 180 ? -15.359 7.586 19.952 1.00 98.62 180 ARG A N 1
ATOM 1412 C CA . ARG A 1 180 ? -16.476 8.393 20.473 1.00 98.62 180 ARG A CA 1
ATOM 1413 C C . ARG A 1 180 ? -17.651 7.522 20.883 1.00 98.62 180 ARG A C 1
ATOM 1415 O O . ARG A 1 180 ? -18.108 7.654 22.010 1.00 98.62 180 ARG A O 1
ATOM 1422 N N . GLU A 1 181 ? -18.085 6.607 20.022 1.00 98.56 181 GLU A N 1
ATOM 1423 C CA . GLU A 1 181 ? -19.193 5.693 20.329 1.00 98.56 181 GLU A CA 1
ATOM 1424 C C . GLU A 1 181 ? -18.879 4.835 21.559 1.00 98.56 181 GLU A C 1
ATOM 1426 O O . GLU A 1 181 ? -19.699 4.699 22.466 1.00 98.56 181 GLU A O 1
ATOM 1431 N N . ARG A 1 182 ? -17.648 4.319 21.657 1.00 98.44 182 ARG A N 1
ATOM 1432 C CA . ARG A 1 182 ? -17.193 3.567 22.830 1.00 98.44 182 ARG A CA 1
ATOM 1433 C C . ARG A 1 182 ? -17.205 4.417 24.103 1.00 98.44 182 ARG A C 1
ATOM 1435 O O . ARG A 1 182 ? -17.598 3.918 25.158 1.00 98.44 182 ARG A O 1
ATOM 1442 N N . ALA A 1 183 ? -16.790 5.681 24.024 1.00 98.44 183 ALA A N 1
ATOM 1443 C CA . ALA A 1 183 ? -16.825 6.605 25.156 1.00 98.44 183 ALA A CA 1
ATOM 1444 C C . ALA A 1 183 ? -18.263 6.967 25.570 1.00 98.44 183 ALA A C 1
ATOM 1446 O O . ALA A 1 183 ? -18.557 7.040 26.763 1.00 98.44 183 ALA A O 1
ATOM 1447 N N . GLU A 1 184 ? -19.167 7.148 24.606 1.00 98.56 184 GLU A N 1
ATOM 1448 C CA . GLU A 1 184 ? -20.589 7.403 24.852 1.00 98.56 184 GLU A CA 1
ATOM 1449 C C . GLU A 1 184 ? -21.257 6.210 25.541 1.00 98.56 184 GLU A C 1
ATOM 1451 O O . GLU A 1 184 ? -21.873 6.386 26.593 1.00 98.56 184 GLU A O 1
ATOM 1456 N N . LEU A 1 185 ? -21.048 4.993 25.032 1.00 98.38 185 LEU A N 1
ATOM 1457 C CA . LEU A 1 185 ? -21.558 3.764 25.646 1.00 98.38 185 LEU A CA 1
ATOM 1458 C C . LEU A 1 185 ? -21.007 3.551 27.062 1.00 98.38 185 LEU A C 1
ATOM 1460 O O . LEU A 1 185 ? -21.747 3.153 27.963 1.00 98.38 185 LEU A O 1
ATOM 1464 N N . ALA A 1 186 ? -19.724 3.846 27.292 1.00 98.50 186 ALA A N 1
ATOM 1465 C CA . ALA A 1 186 ? -19.139 3.789 28.630 1.00 98.50 186 ALA A CA 1
ATOM 1466 C C . ALA A 1 186 ? -19.816 4.788 29.584 1.00 98.50 186 ALA A C 1
ATOM 1468 O O . ALA A 1 186 ? -20.198 4.419 30.695 1.00 98.50 186 ALA A O 1
ATOM 1469 N N . ALA A 1 187 ? -20.049 6.024 29.132 1.00 98.50 187 ALA A N 1
ATOM 1470 C CA . ALA A 1 187 ? -20.749 7.034 29.921 1.00 98.50 187 ALA A CA 1
ATOM 1471 C C . ALA A 1 187 ? -22.215 6.651 30.198 1.00 98.50 187 ALA A C 1
ATOM 1473 O O . ALA A 1 187 ? -22.729 6.911 31.286 1.00 98.50 187 ALA A O 1
ATOM 1474 N N . GLU A 1 188 ? -22.907 6.027 29.244 1.00 98.62 188 GLU A N 1
ATOM 1475 C CA . GLU A 1 188 ? -24.269 5.520 29.439 1.00 98.62 188 GLU A CA 1
ATOM 1476 C C . GLU A 1 188 ? -24.328 4.372 30.442 1.00 98.62 188 GLU A C 1
ATOM 1478 O O . GLU A 1 188 ? -25.175 4.398 31.342 1.00 98.62 188 GLU A O 1
ATOM 1483 N N . ARG A 1 189 ? -23.402 3.411 30.341 1.00 98.56 189 ARG A N 1
ATOM 1484 C CA . ARG A 1 189 ? -23.244 2.330 31.320 1.00 98.56 189 ARG A CA 1
ATOM 1485 C C . ARG A 1 189 ? -23.050 2.900 32.722 1.00 98.56 189 ARG A C 1
ATOM 1487 O O . ARG A 1 189 ? -23.747 2.491 33.648 1.00 98.56 189 ARG A O 1
ATOM 1494 N N . ASP A 1 190 ? -22.160 3.873 32.879 1.00 98.62 190 ASP A N 1
ATOM 1495 C CA . ASP A 1 190 ? -21.866 4.470 34.182 1.00 98.62 190 ASP A CA 1
ATOM 1496 C C . ASP A 1 190 ? -23.081 5.229 34.745 1.00 98.62 190 ASP A C 1
ATOM 1498 O O . ASP A 1 190 ? -23.413 5.085 35.924 1.00 98.62 190 ASP A O 1
ATOM 1502 N N . ARG A 1 191 ? -23.831 5.958 33.902 1.00 98.62 191 ARG A N 1
ATOM 1503 C CA . ARG A 1 191 ? -25.110 6.578 34.303 1.00 98.62 191 ARG A CA 1
ATOM 1504 C C . ARG A 1 191 ? -26.150 5.538 34.726 1.00 98.62 191 ARG A C 1
ATOM 1506 O O . ARG A 1 191 ? -26.910 5.789 35.661 1.00 98.62 191 ARG A O 1
ATOM 1513 N N . ALA A 1 192 ? -26.233 4.401 34.037 1.00 98.44 192 ALA A N 1
ATOM 1514 C CA . ALA A 1 192 ? -27.167 3.331 34.380 1.00 98.44 192 ALA A CA 1
ATOM 1515 C C . ALA A 1 192 ? -26.813 2.689 35.729 1.00 98.44 192 ALA A C 1
ATOM 1517 O O . ALA A 1 192 ? -27.699 2.519 36.567 1.00 98.44 192 ALA A O 1
ATOM 1518 N N . LEU A 1 193 ? -25.525 2.428 35.977 1.00 98.31 193 LEU A N 1
ATOM 1519 C CA . LEU A 1 193 ? -25.033 1.927 37.263 1.00 98.31 193 LEU A CA 1
ATOM 1520 C C . LEU A 1 193 ? -25.313 2.910 38.404 1.00 98.31 193 LEU A C 1
ATOM 1522 O O . LEU A 1 193 ? -25.783 2.498 39.460 1.00 98.31 193 LEU A O 1
ATOM 1526 N N . GLN A 1 194 ? -25.110 4.213 38.185 1.00 98.31 194 GLN A N 1
ATOM 1527 C CA . GLN A 1 194 ? -25.465 5.239 39.172 1.00 98.31 194 GLN A CA 1
ATOM 1528 C C . GLN A 1 194 ? -26.961 5.229 39.502 1.00 98.31 194 GLN A C 1
ATOM 1530 O O . GLN A 1 194 ? -27.333 5.297 40.671 1.00 98.31 194 GLN A O 1
ATOM 1535 N N . LYS A 1 195 ? -27.832 5.120 38.489 1.00 98.25 195 LYS A N 1
ATOM 1536 C CA . LYS A 1 195 ? -29.281 5.007 38.714 1.00 98.25 195 LYS A CA 1
ATOM 1537 C C . LYS A 1 195 ? -29.616 3.761 39.530 1.00 98.25 195 LYS A C 1
ATOM 1539 O O . LYS A 1 195 ? -30.401 3.862 40.466 1.00 98.25 195 LYS A O 1
ATOM 1544 N N . LEU A 1 196 ? -29.020 2.618 39.191 1.00 97.88 196 LEU A N 1
ATOM 1545 C CA . LEU A 1 196 ? -29.231 1.350 39.890 1.00 97.88 196 LEU A CA 1
ATOM 1546 C C . LEU A 1 196 ? -28.818 1.463 41.363 1.00 97.88 196 LEU A C 1
ATOM 1548 O O . LEU A 1 196 ? -29.627 1.159 42.234 1.00 97.88 196 LEU A O 1
ATOM 1552 N N . LEU A 1 197 ? -27.634 2.015 41.638 1.00 97.56 197 LEU A N 1
ATOM 1553 C CA . LEU A 1 197 ? -27.149 2.264 42.997 1.00 97.56 197 LEU A CA 1
ATOM 1554 C C . LEU A 1 197 ? -28.126 3.130 43.808 1.00 97.56 197 LEU A C 1
ATOM 1556 O O . LEU A 1 197 ? -28.419 2.834 44.963 1.00 97.56 197 LEU A O 1
ATOM 1560 N N . VAL A 1 198 ? -28.667 4.194 43.207 1.00 97.62 198 VAL A N 1
ATOM 1561 C CA . VAL A 1 198 ? -29.671 5.045 43.867 1.00 97.62 198 VAL A CA 1
ATOM 1562 C C . VAL A 1 198 ? -30.962 4.268 44.150 1.00 97.62 198 VAL A C 1
ATOM 1564 O O . VAL A 1 198 ? -31.524 4.402 45.236 1.00 97.62 198 VAL A O 1
ATOM 1567 N N . TYR A 1 199 ? -31.434 3.440 43.213 1.00 96.94 199 TYR A N 1
ATOM 1568 C CA . TYR A 1 199 ? -32.603 2.582 43.433 1.00 96.94 199 TYR A CA 1
ATOM 1569 C C . TYR A 1 199 ? -32.375 1.571 44.563 1.00 96.94 199 TYR A C 1
ATOM 1571 O O . TYR A 1 199 ? -33.256 1.408 45.408 1.00 96.94 199 TYR A O 1
ATOM 1579 N N . GLU A 1 200 ? -31.207 0.932 44.617 1.00 96.69 200 GLU A N 1
ATOM 1580 C CA . GLU A 1 200 ? -30.831 0.027 45.709 1.00 96.69 200 GLU A CA 1
ATOM 1581 C C . GLU A 1 200 ? -30.811 0.747 47.059 1.00 96.69 200 GLU A C 1
ATOM 1583 O O . GLU A 1 200 ? -31.360 0.231 48.027 1.00 96.69 200 GLU A O 1
ATOM 1588 N N . LEU A 1 201 ? -30.274 1.968 47.130 1.00 95.88 201 LEU A N 1
ATOM 1589 C CA . LEU A 1 201 ? -30.275 2.757 48.366 1.00 95.88 201 LEU A CA 1
ATOM 1590 C C . LEU A 1 201 ? -31.685 3.165 48.820 1.00 95.88 201 LEU A C 1
ATOM 1592 O O . LEU A 1 201 ? -31.942 3.239 50.019 1.00 95.88 201 LEU A O 1
ATOM 1596 N N . MET A 1 202 ? -32.599 3.447 47.887 1.00 96.81 202 MET A N 1
ATOM 1597 C CA . MET A 1 202 ? -33.965 3.866 48.224 1.00 96.81 202 MET A CA 1
ATOM 1598 C C . MET A 1 202 ? -34.896 2.701 48.580 1.00 96.81 202 MET A C 1
ATOM 1600 O O . MET A 1 202 ? -35.794 2.871 49.405 1.00 96.81 202 MET A O 1
ATOM 1604 N N . TYR A 1 203 ? -34.730 1.542 47.938 1.00 95.69 203 TYR A N 1
ATOM 1605 C CA . TYR A 1 203 ? -35.710 0.449 47.986 1.00 95.69 203 TYR A CA 1
ATOM 1606 C C . TYR A 1 203 ? -35.130 -0.910 48.384 1.00 95.69 203 TYR A C 1
ATOM 1608 O O . TYR A 1 203 ? -35.897 -1.851 48.608 1.00 95.69 203 TYR A O 1
ATOM 1616 N N . GLY A 1 204 ? -33.807 -1.033 48.484 1.00 85.62 204 GLY A N 1
ATOM 1617 C CA . GLY A 1 204 ? -33.139 -2.223 48.992 1.00 85.62 204 GLY A CA 1
ATOM 1618 C C . GLY A 1 204 ? -33.472 -2.409 50.466 1.00 85.62 204 GLY A C 1
ATOM 1619 O O . GLY A 1 204 ? -32.895 -1.766 51.339 1.00 85.62 204 GLY A O 1
ATOM 1620 N N . LYS A 1 205 ? -34.443 -3.277 50.754 1.00 64.12 205 LYS A N 1
ATOM 1621 C CA . LYS A 1 205 ? -34.716 -3.735 52.118 1.00 64.12 205 LYS A CA 1
ATOM 1622 C C . LYS A 1 205 ? -33.503 -4.537 52.601 1.00 64.12 205 LYS A C 1
ATOM 1624 O O . LYS A 1 205 ? -33.184 -5.553 51.988 1.00 64.12 205 LYS A O 1
ATOM 1629 N N . SER A 1 206 ? -32.846 -4.053 53.661 1.00 57.41 206 SER A N 1
ATOM 1630 C CA . SER A 1 206 ? -31.978 -4.880 54.516 1.00 57.41 206 SER A CA 1
ATOM 1631 C C . SER A 1 206 ? -32.750 -6.043 55.125 1.00 57.41 206 SER A C 1
ATOM 1633 O O . SER A 1 206 ? -33.963 -5.864 55.391 1.00 57.41 206 SER A O 1
#

Radius of gyration: 35.67 Å; chains: 1; bounding box: 92×54×92 Å

Sequence (206 aa):
MLSYNEYCIENGRASRDVAGIRRKFNSLEPTGDPTCPPEVKRAKEASRMITESVDFGGLDDMDDDDDSWDEQHDEHAEGLDDLDMSASSRHSSTHSEAPAAKRGASEVGAVSKKKNKATVNGVMDSLAAFLDVDKRDERERSSEVIAMYRQQIEHLRQDCRELRKSWTIFAARIDSQFQRERAELAAERDRALQKLLVYELMYGKS

Foldseek 3Di:
DDDPQVVCVVVVHHGDDPVVVVVVVVPDDPPDDPDDDPVNVVVVVVVVVVVVVVVVPDDDDDPDPPPPDDDDDDDDDDDDDDDDDDDDDDDDDDDDDDDDDDDDDDDDDDDDDDDPPVVVVVVVVVVVCVPPPVNVVVVVVVVVVVVVVVVVVVVVVVVVVVVVVVVVVVVVVVVVVVVVVVVVVVVVVVVVVVVVVVCCVVPVDD

InterPro domains:
  IPR049203 Domain of unknown function DUF6818 [PF20681] (9-67)

pLDDT: mean 76.4, std 23.31, range [31.64, 98.75]